Protein AF-A0A534WCC4-F1 (afdb_monomer_lite)

Radius of gyration: 29.87 Å; chains: 1; bounding box: 69×90×72 Å

Secondary structure (DSSP, 8-state):
----------------PPPPSEEEEETT--BTTEEEEETT-TTT-TT---SSEEEEEEEEEESS--EEEEEETTHHHHHHHHHT--TT--BPPPEEEEEETT-EEEEEEEEE-TTT--EEEEEEEEEEEPPPPPEEEEEEE-SS-EEEEEEESSSS--EE-------SSEEEEEETTEEEEEE-TTT-EEEEEEGGGTTEEEEEEES-TT--EEEEEEEETTEEEEEETTSSEEEEE-TT-SSGGGTEEEEEE-GGGS-TTS---EEEEEEETTEEEEEE--EEGGGTTEE-S--EEEEEETTT--EEEEEEPSSS----SSSSSEE-TTT--EEEEE---TT-SSS-EEEEEETTTTEE-SS-SEEHHHHTS--

Sequence (375 aa):
MTLLLAAALLSLAVPAGAADLLAWRVTGAETPGRAVCQDGAARCDRDGTADGACTFGMALCLDGAASVRVRGAGAAALTQALAALAPPATCTAEVPVRVRAGRRARASAAARDPASGRTERRRLRLGCVRQHAARAVIVTTDFETGLLATVGVRPPHRVAHPATPIHSDAVVRVAGERVYVVNRFLGDNLQVLDPAHGLATLLQCSTGPGSNPHDVAVLAPDKAYVTRYDAKELWVVDPSAASCAGFLRATVDLSPWGDADGLPEMDQTALVGDRLFVSLERLDRTRRFAPAGRSRLVVLDTASDAVVGVVELTGANAFGDSSSLAREPGSGKLVVNEAGDIQRTGDGGLERVDPFTLTAEGFFFVTESDLGGNI

Foldseek 3Di:
DDDDDDDDPPDPPDPDDPDDQKFKDKQLAPDGQEDEEEQLCVRAQVVSHLPQKRKIFIKMFGDQFDDKQKDWFCRVVNVVQVVVDDPPDRMGGTDITIGGAPGKTKMKMKTARPPPRDIDMGMHMYHYHHDDQDWDWDWDAPLVAIWIWIFRPDPVTDIDTQPAGAHRQWAWDDDDQWIWIDRFAQQQWIWIFGVVVRRHTPAIEGNDHRQGWADKADPDQQWIWIHGQRDQWIFIFTNNDNYRVRGTDDIDGNLVCEEPVSGQRWHFWDDDDQKIWTKGQRFDVVVVRAHRDFIKIFIARNVVRDGPDMAGEQAHRQDDPDSHQDADPPQRWTWTWHQHGQVDFPGTAIWTADPPVRYIPNDHPGGCVNVVHTD

pLDDT: mean 90.63, std 13.6, range [31.58, 98.88]

Structure (mmCIF, N/CA/C/O backbone):
data_AF-A0A534WCC4-F1
#
_entry.id   AF-A0A534WCC4-F1
#
loop_
_atom_site.group_PDB
_atom_site.id
_atom_site.type_symbol
_atom_site.label_atom_id
_atom_site.label_alt_id
_atom_site.label_comp_id
_atom_site.label_asym_id
_atom_site.label_entity_id
_atom_site.label_seq_id
_atom_site.pdbx_PDB_ins_code
_atom_site.Cartn_x
_atom_site.Cartn_y
_atom_site.Cartn_z
_atom_site.occupancy
_atom_site.B_iso_or_equiv
_atom_site.auth_seq_id
_atom_site.auth_comp_id
_atom_site.auth_asym_id
_atom_site.auth_atom_id
_atom_site.pdbx_PDB_model_num
ATOM 1 N N . MET A 1 1 ? 0.242 -68.904 35.708 1.00 43.41 1 MET A N 1
ATOM 2 C CA . MET A 1 1 ? 0.295 -68.108 36.949 1.00 43.41 1 MET A CA 1
ATOM 3 C C . MET A 1 1 ? 0.759 -66.714 36.567 1.00 43.41 1 MET A C 1
ATOM 5 O O . MET A 1 1 ? 1.954 -66.476 36.505 1.00 43.41 1 MET A O 1
ATOM 9 N N . THR A 1 2 ? -0.187 -65.844 36.213 1.00 34.47 2 THR A N 1
ATOM 10 C CA . THR A 1 2 ? 0.069 -64.426 35.922 1.00 34.47 2 THR A CA 1
ATOM 11 C C . THR A 1 2 ? -1.254 -63.682 36.109 1.00 34.47 2 THR A C 1
ATOM 13 O O . THR A 1 2 ? -2.091 -63.627 35.214 1.00 34.47 2 THR A O 1
ATOM 16 N N . LEU A 1 3 ? -1.480 -63.217 37.341 1.00 36.09 3 LEU A N 1
ATOM 17 C CA . LEU A 1 3 ? -2.390 -62.111 37.647 1.00 36.09 3 LEU A CA 1
ATOM 18 C C . LEU A 1 3 ? -1.782 -60.826 37.078 1.00 36.09 3 LEU A C 1
ATOM 20 O O . LEU A 1 3 ? -0.575 -60.674 37.217 1.00 36.09 3 LEU A O 1
ATOM 24 N N . LEU A 1 4 ? -2.599 -59.901 36.563 1.00 31.58 4 LEU A N 1
ATOM 25 C CA . LEU A 1 4 ? -2.465 -58.439 36.746 1.00 31.58 4 LEU A CA 1
ATOM 26 C C . LEU A 1 4 ? -3.636 -57.737 36.026 1.00 31.58 4 LEU A C 1
ATOM 28 O O . LEU A 1 4 ? -3.725 -57.733 34.806 1.00 31.58 4 LEU A O 1
ATOM 32 N N . LEU A 1 5 ? -4.682 -57.415 36.795 1.00 32.66 5 LEU A N 1
ATOM 33 C CA . LEU A 1 5 ? -5.102 -56.062 37.207 1.00 32.66 5 LEU A CA 1
ATOM 34 C C . LEU A 1 5 ? -5.919 -55.299 36.147 1.00 32.66 5 LEU A C 1
ATOM 36 O O . LEU A 1 5 ? -5.396 -54.566 35.316 1.00 32.66 5 LEU A O 1
ATOM 40 N N . ALA A 1 6 ? -7.245 -55.433 36.254 1.00 34.06 6 ALA A N 1
ATOM 41 C CA . ALA A 1 6 ? -8.204 -54.528 35.638 1.00 34.06 6 ALA A CA 1
ATOM 42 C C . ALA A 1 6 ? -8.223 -53.205 36.422 1.00 34.06 6 ALA A C 1
ATOM 44 O O . ALA A 1 6 ? -8.631 -53.166 37.584 1.00 34.06 6 ALA A O 1
ATOM 45 N N . ALA A 1 7 ? -7.766 -52.123 35.794 1.00 34.09 7 ALA A N 1
ATOM 46 C CA . ALA A 1 7 ? -7.894 -50.776 36.332 1.00 34.09 7 ALA A CA 1
ATOM 47 C C . ALA A 1 7 ? -9.344 -50.297 36.157 1.00 34.09 7 ALA A C 1
ATOM 49 O O . ALA A 1 7 ? -9.782 -49.984 35.050 1.00 34.09 7 ALA A O 1
ATOM 50 N N . ALA A 1 8 ? -10.099 -50.250 37.254 1.00 35.72 8 ALA A N 1
ATOM 51 C CA . ALA A 1 8 ? -11.387 -49.574 37.300 1.00 35.72 8 ALA A CA 1
ATOM 52 C C . ALA A 1 8 ? -11.151 -48.055 37.294 1.00 35.72 8 ALA A C 1
ATOM 54 O O . ALA A 1 8 ? -10.757 -47.467 38.301 1.00 35.72 8 ALA A O 1
ATOM 55 N N . LEU A 1 9 ? -11.380 -47.419 36.146 1.00 33.62 9 LEU A N 1
ATOM 56 C CA . LEU A 1 9 ? -11.492 -45.967 36.034 1.00 33.62 9 LEU A CA 1
ATOM 57 C C . LEU A 1 9 ? -12.797 -45.529 36.714 1.00 33.62 9 LEU A C 1
ATOM 59 O O . LEU A 1 9 ? -13.864 -45.548 36.104 1.00 33.62 9 LEU A O 1
ATOM 63 N N . LEU A 1 10 ? -12.719 -45.137 37.990 1.00 34.25 10 LEU A N 1
ATOM 64 C CA . LEU A 1 10 ? -13.757 -44.313 38.603 1.00 34.25 10 LEU A CA 1
ATOM 65 C C . LEU A 1 10 ? -13.704 -42.929 37.948 1.00 34.25 10 LEU A C 1
ATOM 67 O O . LEU A 1 10 ? -12.878 -42.085 38.294 1.00 34.25 10 LEU A O 1
ATOM 71 N N . SER A 1 11 ? -14.603 -42.692 36.999 1.00 32.47 11 SER A N 1
ATOM 72 C CA . SER A 1 11 ? -14.946 -41.349 36.552 1.00 32.47 11 SER A CA 1
ATOM 73 C C . SER A 1 11 ? -15.581 -40.599 37.725 1.00 32.47 11 SER A C 1
ATOM 75 O O . SER A 1 11 ? -16.747 -40.822 38.058 1.00 32.47 11 SER A O 1
ATOM 77 N N . LEU A 1 12 ? -14.812 -39.722 38.369 1.00 34.56 12 LEU A N 1
ATOM 78 C CA . LEU A 1 12 ? -15.350 -38.691 39.250 1.00 34.56 12 LEU A CA 1
ATOM 79 C C . LEU A 1 12 ? -16.274 -37.808 38.405 1.00 34.56 12 LEU A C 1
ATOM 81 O O . LEU A 1 12 ? -15.814 -36.984 37.616 1.00 34.56 12 LEU A O 1
ATOM 85 N N . ALA A 1 13 ? -17.582 -38.024 38.536 1.00 34.53 13 ALA A N 1
ATOM 86 C CA . ALA A 1 13 ? -18.584 -37.132 37.986 1.00 34.53 13 ALA A CA 1
ATOM 87 C C . ALA A 1 13 ? -18.395 -35.758 38.641 1.00 34.53 13 ALA A C 1
ATOM 89 O O . ALA A 1 13 ? -18.705 -35.560 39.816 1.00 34.53 13 ALA A O 1
ATOM 90 N N . VAL A 1 14 ? -17.851 -34.816 37.874 1.00 32.94 14 VAL A N 1
ATOM 91 C CA . VAL A 1 14 ? -17.945 -33.388 38.175 1.00 32.94 14 VAL A CA 1
ATOM 92 C C . VAL A 1 14 ? -19.437 -33.091 38.355 1.00 32.94 14 VAL A C 1
ATOM 94 O O . VAL A 1 14 ? -20.219 -33.492 37.488 1.00 32.94 14 VAL A O 1
ATOM 97 N N . PRO A 1 15 ? -19.879 -32.453 39.455 1.00 35.56 15 PRO A N 1
ATOM 98 C CA . PRO A 1 15 ? -21.285 -32.114 39.599 1.00 35.56 15 PRO A CA 1
ATOM 99 C C . PRO A 1 15 ? -21.650 -31.228 38.412 1.00 35.56 15 PRO A C 1
ATOM 101 O O . PRO A 1 15 ? -21.034 -30.180 38.211 1.00 35.56 15 PRO A O 1
ATOM 104 N N . ALA A 1 16 ? -22.602 -31.680 37.592 1.00 37.69 16 ALA A N 1
ATOM 105 C CA . ALA A 1 16 ? -23.152 -30.873 36.519 1.00 37.69 16 ALA A CA 1
ATOM 106 C C . ALA A 1 16 ? -23.592 -29.544 37.141 1.00 37.69 16 ALA A C 1
ATOM 108 O O . ALA A 1 16 ? -24.500 -29.515 37.977 1.00 37.69 16 ALA A O 1
ATOM 109 N N . GLY A 1 17 ? -22.889 -28.457 36.810 1.00 43.81 17 GLY A N 1
ATOM 110 C CA . GLY A 1 17 ? -23.304 -27.122 37.213 1.00 43.81 17 GLY A CA 1
ATOM 111 C C . GLY A 1 17 ? -24.756 -26.945 36.787 1.00 43.81 17 GLY A C 1
ATOM 112 O O . GLY A 1 17 ? -25.103 -27.289 35.658 1.00 43.81 17 GLY A O 1
ATOM 113 N N . ALA A 1 18 ? -25.615 -26.503 37.707 1.00 60.31 18 ALA A N 1
ATOM 114 C CA . ALA A 1 18 ? -27.035 -26.337 37.421 1.00 60.31 18 ALA A CA 1
ATOM 115 C C . ALA A 1 18 ? -27.202 -25.515 36.134 1.00 60.31 18 ALA A C 1
ATOM 117 O O . ALA A 1 18 ? -26.691 -24.398 36.066 1.00 60.31 18 ALA A O 1
ATOM 118 N N . ALA A 1 19 ? -27.889 -26.074 35.131 1.00 72.31 19 ALA A N 1
ATOM 119 C CA . ALA A 1 19 ? -28.127 -25.407 33.855 1.00 72.31 19 ALA A CA 1
ATOM 120 C C . ALA A 1 19 ? -28.740 -24.011 34.075 1.00 72.31 19 ALA A C 1
ATOM 122 O O . ALA A 1 19 ? -29.541 -23.806 34.998 1.00 72.31 19 ALA A O 1
ATOM 123 N N . ASP A 1 20 ? -28.335 -23.036 33.267 1.00 83.69 20 ASP A N 1
ATOM 124 C CA . ASP A 1 20 ? -28.840 -21.665 33.352 1.00 83.69 20 ASP A CA 1
ATOM 125 C C . ASP A 1 20 ? -30.336 -21.626 33.012 1.00 83.69 20 ASP A C 1
ATOM 127 O O . ASP A 1 20 ? -30.746 -22.118 31.968 1.00 83.69 20 ASP A O 1
ATOM 131 N N . LEU A 1 21 ? -31.157 -20.991 33.856 1.00 88.19 21 LEU A N 1
ATOM 132 C CA . LEU A 1 21 ? -32.596 -20.818 33.603 1.00 88.19 21 LEU A CA 1
ATOM 133 C C . LEU A 1 21 ? -32.870 -19.891 32.417 1.00 88.19 21 LEU A C 1
ATOM 135 O O . LEU A 1 21 ? -33.956 -19.930 31.831 1.00 88.19 21 LEU A O 1
ATOM 139 N N . LEU A 1 22 ? -31.937 -18.977 32.129 1.00 91.62 22 LEU A N 1
ATOM 140 C CA . LEU A 1 22 ? -32.085 -18.007 31.053 1.00 91.62 22 LEU A CA 1
ATOM 141 C C . LEU A 1 22 ? -30.743 -17.531 30.485 1.00 91.62 22 LEU A C 1
ATOM 143 O O . LEU A 1 22 ? -29.788 -17.276 31.217 1.00 91.62 22 LEU A O 1
ATOM 147 N N . ALA A 1 23 ? -30.711 -17.279 29.180 1.00 92.50 23 ALA A N 1
ATOM 148 C CA . ALA A 1 23 ? -29.549 -16.732 28.488 1.00 92.50 23 ALA A CA 1
ATOM 149 C C . ALA A 1 23 ? -29.942 -15.625 27.503 1.00 92.50 23 ALA A C 1
ATOM 151 O O . ALA A 1 23 ? -30.971 -15.688 26.830 1.00 92.50 23 ALA A O 1
ATOM 152 N N . TRP A 1 24 ? -29.097 -14.596 27.407 1.00 93.31 24 TRP A N 1
ATOM 153 C CA . TRP A 1 24 ? -29.209 -13.579 26.363 1.00 93.31 24 TRP A CA 1
ATOM 154 C C . TRP A 1 24 ? -28.580 -14.096 25.073 1.00 93.31 24 TRP A C 1
ATOM 156 O O . TRP A 1 24 ? -27.417 -14.496 25.087 1.00 93.31 24 TRP A O 1
ATOM 166 N N . ARG A 1 25 ? -29.302 -13.989 23.958 1.00 93.06 25 ARG A N 1
ATOM 167 C CA . ARG A 1 25 ? -28.741 -14.138 22.615 1.00 93.06 25 ARG A CA 1
ATOM 168 C C . ARG A 1 25 ? -28.756 -12.779 21.933 1.00 93.06 25 ARG A C 1
ATOM 170 O O . ARG A 1 25 ? -29.796 -12.127 21.881 1.00 93.06 25 ARG A O 1
ATOM 177 N N . VAL A 1 26 ? -27.599 -12.333 21.459 1.00 92.31 26 VAL A N 1
ATOM 178 C CA . VAL A 1 26 ? -27.463 -11.052 20.760 1.00 92.31 26 VAL A CA 1
ATOM 179 C C . VAL A 1 26 ? -26.696 -11.291 19.471 1.00 92.31 26 VAL A C 1
ATOM 181 O O . VAL A 1 26 ? -25.618 -11.885 19.509 1.00 92.31 26 VAL A O 1
ATOM 184 N N . THR A 1 27 ? -27.243 -10.845 18.343 1.00 82.31 27 THR A N 1
ATOM 185 C CA . THR A 1 27 ? -26.589 -10.964 17.035 1.00 82.31 27 THR A CA 1
ATOM 186 C C . THR A 1 27 ? -25.206 -10.298 17.083 1.00 82.31 27 THR A C 1
ATOM 188 O O . THR A 1 27 ? -25.081 -9.155 17.524 1.00 82.31 27 THR A O 1
ATOM 191 N N . GLY A 1 28 ? -24.156 -11.022 16.682 1.00 69.00 28 GLY A N 1
ATOM 192 C CA . GLY A 1 28 ? -22.784 -10.501 16.641 1.00 69.00 28 GLY A CA 1
ATOM 193 C C . GLY A 1 28 ? -22.109 -10.279 18.002 1.00 69.00 28 GLY A C 1
ATOM 194 O O . GLY A 1 28 ? -21.076 -9.616 18.058 1.00 69.00 28 GLY A O 1
ATOM 195 N N . ALA A 1 29 ? -22.667 -10.783 19.110 1.00 74.88 29 ALA A N 1
ATOM 196 C CA . ALA A 1 29 ? -22.016 -10.694 20.416 1.00 74.88 29 ALA A CA 1
ATOM 197 C C . ALA A 1 29 ? -20.985 -11.813 20.622 1.00 74.88 29 ALA A C 1
ATOM 199 O O . ALA A 1 29 ? -21.328 -12.991 20.638 1.00 74.88 29 ALA A O 1
ATOM 200 N N . GLU A 1 30 ? -19.734 -11.424 20.865 1.00 66.50 30 GLU A N 1
ATOM 201 C CA . GLU A 1 30 ? -18.615 -12.348 21.106 1.00 66.50 30 GLU A CA 1
ATOM 202 C C . GLU A 1 30 ? -18.482 -12.768 22.581 1.00 66.50 30 GLU A C 1
ATOM 204 O O . GLU A 1 30 ? -17.784 -13.727 22.894 1.00 66.50 30 GLU A O 1
ATOM 209 N N . THR A 1 31 ? -19.148 -12.066 23.513 1.00 78.00 31 THR A N 1
ATOM 210 C CA . THR A 1 31 ? -19.047 -12.349 24.958 1.00 78.00 31 THR A CA 1
ATOM 211 C C . THR A 1 31 ? -20.413 -12.389 25.660 1.00 78.00 31 THR A C 1
ATOM 213 O O . THR A 1 31 ? -21.260 -11.518 25.428 1.00 78.00 31 THR A O 1
ATOM 216 N N . PRO A 1 32 ? -20.660 -13.351 26.573 1.00 82.69 32 PRO A N 1
ATOM 217 C CA . PRO A 1 32 ? -21.899 -13.399 27.346 1.00 82.69 32 PRO A CA 1
ATOM 218 C C . PRO A 1 32 ? -22.133 -12.124 28.171 1.00 82.69 32 PRO A C 1
ATOM 220 O O . PRO A 1 32 ? -21.258 -11.640 28.887 1.00 82.69 32 PRO A O 1
ATOM 223 N N . GLY A 1 33 ? -23.344 -11.564 28.096 1.00 86.06 33 GLY A N 1
ATOM 224 C CA . GLY A 1 33 ? -23.747 -10.403 28.904 1.00 86.06 33 GLY A CA 1
ATOM 225 C C . GLY A 1 33 ? -23.163 -9.053 28.462 1.00 86.06 33 GLY A C 1
ATOM 226 O O . GLY A 1 33 ? -23.452 -8.024 29.093 1.00 86.06 33 GLY A O 1
ATOM 227 N N . ARG A 1 34 ? -22.404 -9.002 27.360 1.00 91.62 34 ARG A N 1
ATOM 228 C CA . ARG A 1 34 ? -21.909 -7.756 26.767 1.00 91.62 34 ARG A CA 1
ATOM 229 C C . ARG A 1 34 ? -21.869 -7.840 25.240 1.00 91.62 34 ARG A C 1
ATOM 231 O O . ARG A 1 34 ? -21.217 -8.706 24.683 1.00 91.62 34 ARG A O 1
ATOM 238 N N . ALA A 1 35 ? -22.468 -6.859 24.574 1.00 92.25 35 ALA A N 1
ATOM 239 C CA . ALA A 1 35 ? -22.307 -6.648 23.139 1.00 92.25 35 ALA A CA 1
ATOM 240 C C . ALA A 1 35 ? -21.801 -5.225 22.891 1.00 92.25 35 ALA A C 1
ATOM 242 O O . ALA A 1 35 ? -22.333 -4.257 23.445 1.00 92.25 35 ALA A O 1
ATOM 243 N N . VAL A 1 36 ? -20.747 -5.088 22.095 1.00 92.06 36 VAL A N 1
ATOM 244 C CA . VAL A 1 36 ? -20.268 -3.789 21.622 1.00 92.06 36 VAL A CA 1
ATOM 245 C C . VAL A 1 36 ? -20.188 -3.862 20.114 1.00 92.06 36 VAL A C 1
ATOM 247 O O . VAL A 1 36 ? -19.589 -4.791 19.588 1.00 92.06 36 VAL A O 1
ATOM 250 N N . CYS A 1 37 ? -20.801 -2.894 19.447 1.00 89.69 37 CYS A N 1
ATOM 251 C CA . CYS A 1 37 ? -20.808 -2.818 18.000 1.00 89.69 37 CYS A CA 1
ATOM 252 C C . CYS A 1 37 ? -20.311 -1.454 17.534 1.00 89.69 37 CYS A C 1
ATOM 254 O O . CYS A 1 37 ? -20.495 -0.452 18.228 1.00 89.69 37 CYS A O 1
ATOM 256 N N . GLN A 1 38 ? -19.669 -1.434 16.374 1.00 89.69 38 GLN A N 1
ATOM 257 C CA . GLN A 1 38 ? -19.365 -0.215 15.645 1.00 89.69 38 GLN A CA 1
ATOM 258 C C . GLN A 1 38 ? -20.542 0.091 14.716 1.00 89.69 38 GLN A C 1
ATOM 260 O O . GLN A 1 38 ? -21.009 -0.799 14.015 1.00 89.69 38 GLN A O 1
ATOM 265 N N . ASP A 1 39 ? -20.997 1.339 14.730 1.00 87.06 39 ASP A N 1
ATOM 266 C CA . ASP A 1 39 ? 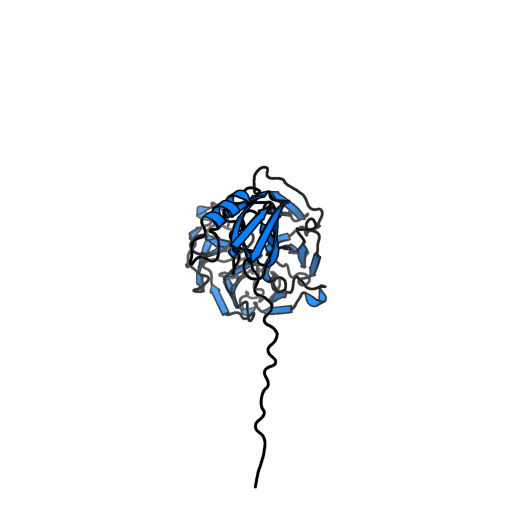-22.046 1.872 13.850 1.00 87.06 39 ASP A CA 1
ATOM 267 C C . ASP A 1 39 ? -21.764 1.488 12.383 1.00 87.06 39 ASP A C 1
ATOM 269 O O . ASP A 1 39 ? -20.632 1.622 11.925 1.00 87.06 39 ASP A O 1
ATOM 273 N N . GLY A 1 40 ? -22.725 0.926 11.659 1.00 81.69 40 GLY A N 1
ATOM 274 C CA . GLY A 1 40 ? -22.555 0.433 10.289 1.00 81.69 40 GLY A CA 1
ATOM 275 C C . GLY A 1 40 ? -21.745 -0.860 10.110 1.00 81.69 40 GLY A C 1
ATOM 276 O O . GLY A 1 40 ? -21.448 -1.243 8.979 1.00 81.69 40 GLY A O 1
ATOM 277 N N . ALA A 1 41 ? -21.342 -1.555 11.178 1.00 84.50 41 ALA A N 1
ATOM 278 C CA . ALA A 1 41 ? -20.631 -2.828 11.046 1.00 84.50 41 ALA A CA 1
ATOM 279 C C . ALA A 1 41 ? -21.600 -3.994 10.781 1.00 84.50 41 ALA A C 1
ATOM 281 O O . ALA A 1 41 ? -22.269 -4.462 11.699 1.00 84.50 41 ALA A O 1
ATOM 282 N N . ALA A 1 42 ? -21.576 -4.558 9.569 1.00 82.19 42 ALA A N 1
ATOM 283 C CA . ALA A 1 42 ? -22.487 -5.628 9.130 1.00 82.19 42 ALA A CA 1
ATOM 284 C C . ALA A 1 42 ? -22.562 -6.869 10.052 1.00 82.19 42 ALA A C 1
ATOM 286 O O . ALA A 1 42 ? -23.563 -7.579 10.059 1.00 82.19 42 ALA A O 1
ATOM 287 N N . ARG A 1 43 ? -21.518 -7.145 10.849 1.00 83.44 43 ARG A N 1
ATOM 288 C CA . ARG A 1 43 ? -21.466 -8.304 11.764 1.00 83.44 43 ARG A CA 1
ATOM 289 C C . ARG A 1 43 ? -22.374 -8.189 12.993 1.00 83.44 43 ARG A C 1
ATOM 291 O O . ARG A 1 43 ? -22.741 -9.204 13.575 1.00 83.44 43 ARG A O 1
ATOM 298 N N . CYS A 1 44 ? -22.659 -6.971 13.447 1.00 86.50 44 CYS A N 1
ATOM 299 C CA . CYS A 1 44 ? -23.333 -6.725 14.727 1.00 86.50 44 CYS A CA 1
ATOM 300 C C . CYS A 1 44 ? -24.352 -5.584 14.673 1.00 86.50 44 CYS A C 1
ATOM 302 O O . CYS A 1 44 ? -25.192 -5.488 15.569 1.00 86.50 44 CYS A O 1
ATOM 304 N N . ASP A 1 45 ? -24.281 -4.736 13.647 1.00 89.62 45 ASP A N 1
ATOM 305 C CA . ASP A 1 45 ? -25.242 -3.686 13.378 1.00 89.62 45 ASP A CA 1
ATOM 306 C C . ASP A 1 45 ? -26.241 -4.188 12.346 1.00 89.62 45 ASP A C 1
ATOM 308 O O . ASP A 1 45 ? -25.903 -4.386 11.179 1.00 89.62 45 ASP A O 1
ATOM 312 N N . ARG A 1 46 ? -27.463 -4.470 12.796 1.00 89.69 46 ARG A N 1
ATOM 313 C CA . ARG A 1 46 ? -28.454 -5.199 11.999 1.00 89.69 46 ARG A CA 1
ATOM 314 C C . ARG A 1 46 ? -28.846 -4.464 10.719 1.00 89.69 46 ARG A C 1
ATOM 316 O O . ARG A 1 46 ? -29.188 -5.119 9.741 1.00 89.69 46 ARG A O 1
ATOM 323 N N . ASP A 1 47 ? -28.847 -3.137 10.739 1.00 85.38 47 ASP A N 1
ATOM 324 C CA . ASP A 1 47 ? -29.147 -2.332 9.552 1.00 85.38 47 ASP A CA 1
ATOM 325 C C . ASP A 1 47 ? -27.905 -2.065 8.684 1.00 85.38 47 ASP A C 1
ATOM 327 O O . ASP A 1 47 ? -28.037 -1.546 7.576 1.00 85.38 47 ASP A O 1
ATOM 331 N N . GLY A 1 48 ? -26.709 -2.427 9.166 1.00 83.94 48 GLY A N 1
ATOM 332 C CA . GLY A 1 48 ? -25.439 -2.254 8.466 1.00 83.94 48 GLY A CA 1
ATOM 333 C C . GLY A 1 48 ? -25.132 -0.810 8.064 1.00 83.94 48 GLY A C 1
ATOM 334 O O . GLY A 1 48 ? -24.255 -0.597 7.228 1.00 83.94 48 GLY A O 1
ATOM 335 N N . THR A 1 49 ? -25.834 0.183 8.618 1.00 83.38 49 THR A N 1
ATOM 336 C CA . THR A 1 49 ? -25.772 1.569 8.150 1.00 83.38 49 THR A CA 1
ATOM 337 C C . THR A 1 49 ? -25.112 2.454 9.198 1.00 83.38 49 THR A C 1
ATOM 339 O O . THR A 1 49 ? -25.519 2.475 10.347 1.00 83.38 49 THR A O 1
ATOM 342 N N . ALA A 1 50 ? -24.103 3.234 8.800 1.00 83.25 50 ALA A N 1
ATOM 343 C CA . ALA A 1 50 ? -23.444 4.189 9.694 1.00 83.25 50 ALA A CA 1
ATOM 344 C C . ALA A 1 50 ? -24.304 5.454 9.896 1.00 83.25 50 ALA A C 1
ATOM 346 O O . ALA A 1 50 ? -24.002 6.513 9.334 1.00 83.25 50 ALA A O 1
ATOM 347 N N . ASP A 1 51 ? -25.395 5.332 10.653 1.00 84.50 51 ASP A N 1
ATOM 348 C CA . ASP A 1 51 ? -26.412 6.375 10.846 1.00 84.50 51 ASP A CA 1
ATOM 349 C C . ASP A 1 51 ? -26.360 7.062 12.224 1.00 84.50 51 ASP A C 1
ATOM 351 O O . ASP A 1 51 ? -27.212 7.887 12.576 1.00 84.50 51 ASP A O 1
ATOM 355 N N . GLY A 1 52 ? -25.315 6.776 13.002 1.00 87.88 52 GLY A N 1
ATOM 356 C CA . GLY A 1 52 ? -25.114 7.314 14.340 1.00 87.88 52 GLY A CA 1
ATOM 357 C C . GLY A 1 52 ? -25.730 6.452 15.440 1.00 87.88 52 GLY A C 1
ATOM 358 O O . GLY A 1 52 ? -25.825 6.913 16.590 1.00 87.88 52 GLY A O 1
ATOM 359 N N . ALA A 1 53 ? -26.149 5.221 15.144 1.00 92.12 53 ALA A N 1
ATOM 360 C CA . ALA A 1 53 ? -26.661 4.268 16.116 1.00 92.12 53 ALA A CA 1
ATOM 361 C C . ALA A 1 53 ? -26.506 2.823 15.633 1.00 92.12 53 ALA A C 1
ATOM 363 O O . ALA A 1 53 ? -26.710 2.539 14.474 1.00 92.12 53 ALA A O 1
ATOM 364 N N . CYS A 1 54 ? -26.277 1.908 16.572 1.00 93.25 54 CYS A N 1
ATOM 365 C CA . CYS A 1 54 ? -26.214 0.482 16.286 1.00 93.25 54 CYS A CA 1
ATOM 366 C C . CYS A 1 54 ? -27.551 -0.173 16.644 1.00 93.25 54 CYS A C 1
ATOM 368 O O . CYS A 1 54 ? -28.076 0.050 17.750 1.00 93.25 54 CYS A O 1
ATOM 370 N N . THR A 1 55 ? -28.066 -1.023 15.766 1.00 94.69 55 THR A N 1
ATOM 371 C CA . THR A 1 55 ? -29.277 -1.818 15.970 1.00 94.69 55 THR A CA 1
ATOM 372 C C . THR A 1 55 ? -28.911 -3.262 16.321 1.00 94.69 55 THR A C 1
ATOM 374 O O . THR A 1 55 ? -28.502 -4.046 15.471 1.00 94.69 55 THR A O 1
ATOM 377 N N . PHE A 1 56 ? -29.101 -3.649 17.586 1.00 94.44 56 PHE A N 1
ATOM 378 C CA . PHE A 1 56 ? -28.842 -5.014 18.061 1.00 94.44 56 PHE A CA 1
ATOM 379 C C . PHE A 1 56 ? -30.089 -5.892 17.921 1.00 94.44 56 PHE A C 1
ATOM 381 O O . PHE A 1 56 ? -31.165 -5.495 18.368 1.00 94.44 56 PHE A O 1
ATOM 388 N N . GLY A 1 57 ? -29.951 -7.106 17.381 1.00 94.25 57 GLY A N 1
ATOM 389 C CA . GLY A 1 57 ? -30.978 -8.147 17.489 1.00 94.25 57 GLY A CA 1
ATOM 390 C C . GLY A 1 57 ? -30.855 -8.870 18.828 1.00 94.25 57 GLY A C 1
ATOM 391 O O . GLY A 1 57 ? -29.821 -9.470 19.108 1.00 94.25 57 GLY A O 1
ATOM 392 N N . MET A 1 58 ? -31.874 -8.777 19.685 1.00 94.56 58 MET A N 1
ATOM 393 C CA . MET A 1 58 ? -31.870 -9.375 21.024 1.00 94.56 58 MET A CA 1
ATOM 394 C C . MET A 1 58 ? -32.948 -10.443 21.167 1.00 94.56 58 MET A C 1
ATOM 396 O O . MET A 1 58 ? -34.122 -10.160 20.962 1.00 94.56 58 MET A O 1
ATOM 400 N N . ALA A 1 59 ? -32.573 -11.631 21.624 1.00 94.31 59 ALA A N 1
ATOM 401 C CA . ALA A 1 59 ? -33.497 -12.684 22.027 1.00 94.31 59 ALA A CA 1
ATOM 402 C C . ALA A 1 59 ? -33.182 -13.174 23.445 1.00 94.31 59 ALA A C 1
ATOM 404 O O . ALA A 1 59 ? -32.050 -13.063 23.933 1.00 94.31 59 ALA A O 1
ATOM 405 N N . LEU A 1 60 ? -34.198 -13.716 24.115 1.00 93.50 60 LEU A N 1
ATOM 406 C CA . LEU A 1 60 ? -34.045 -14.369 25.408 1.00 93.50 60 LEU A CA 1
ATOM 407 C C . LEU A 1 60 ? -34.348 -15.856 25.260 1.00 93.50 60 LEU A C 1
ATOM 409 O O . LEU A 1 60 ? -35.433 -16.222 24.816 1.00 93.50 60 LEU A O 1
ATOM 413 N N . CYS A 1 61 ? -33.383 -16.689 25.628 1.00 92.69 61 CYS A N 1
ATOM 414 C CA . CYS A 1 61 ? -33.516 -18.137 25.651 1.00 92.69 61 CYS A CA 1
ATOM 415 C C . CYS A 1 61 ? -33.813 -18.601 27.074 1.00 92.69 61 CYS A C 1
ATOM 417 O O . CYS A 1 61 ? -33.221 -18.079 28.020 1.00 92.69 61 CYS A O 1
ATOM 419 N N . LEU A 1 62 ? -34.734 -19.547 27.215 1.00 90.62 62 LEU A N 1
ATOM 420 C CA . LEU A 1 62 ? -35.211 -20.096 28.476 1.00 90.62 62 LEU A CA 1
ATOM 421 C C . LEU A 1 62 ? -34.951 -21.599 28.523 1.00 90.62 62 LEU A C 1
ATOM 423 O O . LEU A 1 62 ? -35.131 -22.288 27.520 1.00 90.62 62 LEU A O 1
ATOM 427 N N . ASP A 1 63 ? -34.607 -22.090 29.709 1.00 85.81 63 ASP A N 1
ATOM 428 C CA . ASP A 1 63 ? -34.522 -23.518 30.006 1.00 85.81 63 ASP A CA 1
ATOM 429 C C . ASP A 1 63 ? -35.238 -23.794 31.339 1.00 85.81 63 ASP A C 1
ATOM 431 O O . ASP A 1 63 ? -34.809 -23.347 32.404 1.00 85.81 63 ASP A O 1
ATOM 435 N N . GLY A 1 64 ? -36.420 -24.416 31.277 1.00 73.19 64 GLY A N 1
ATOM 436 C CA . GLY A 1 64 ? -37.247 -24.727 32.456 1.00 73.19 64 GLY A CA 1
ATOM 437 C C . GLY A 1 64 ? -37.851 -23.527 33.216 1.00 73.19 64 GLY A C 1
ATOM 438 O O . GLY A 1 64 ? -38.457 -23.705 34.272 1.00 73.19 64 GLY A O 1
ATOM 439 N N . ALA A 1 65 ? -37.714 -22.295 32.714 1.00 69.94 65 ALA A N 1
ATOM 440 C CA . ALA A 1 65 ? -38.231 -21.085 33.361 1.00 69.94 65 ALA A CA 1
ATOM 441 C C . ALA A 1 65 ? -39.716 -20.806 33.047 1.00 69.94 65 ALA A C 1
ATOM 443 O O . ALA A 1 65 ? -40.099 -20.758 31.882 1.00 69.94 65 ALA A O 1
ATOM 444 N N . ALA A 1 66 ? -40.533 -20.509 34.071 1.00 70.06 66 ALA A N 1
ATOM 445 C CA . ALA A 1 66 ? -41.966 -20.206 33.895 1.00 70.06 66 ALA A CA 1
ATOM 446 C C . ALA A 1 66 ? -42.337 -18.725 34.102 1.00 70.06 66 ALA A C 1
ATOM 448 O O . ALA A 1 66 ? -43.222 -18.209 33.424 1.00 70.06 66 ALA A O 1
ATOM 449 N N . SER A 1 67 ? -41.667 -18.006 35.014 1.00 83.62 67 SER A N 1
ATOM 450 C CA . SER A 1 67 ? -41.933 -16.576 35.241 1.00 83.62 67 SER A CA 1
ATOM 451 C C . SER A 1 67 ? -40.697 -15.735 34.949 1.00 83.62 67 SER A C 1
ATOM 453 O O . SER A 1 67 ? -39.733 -15.767 35.719 1.00 83.62 67 SER A O 1
ATOM 455 N N . VAL A 1 68 ? -40.734 -14.961 33.863 1.00 90.50 68 VAL A N 1
ATOM 456 C CA . VAL A 1 68 ? -39.613 -14.132 33.409 1.00 90.50 68 VAL A CA 1
ATOM 457 C C . VAL A 1 68 ? -39.984 -12.653 33.468 1.00 90.50 68 VAL A C 1
ATOM 459 O O . VAL A 1 68 ? -41.012 -12.229 32.948 1.00 90.50 68 VAL A O 1
ATOM 462 N N . ARG A 1 69 ? -39.128 -11.837 34.088 1.00 93.94 69 ARG A N 1
ATOM 463 C CA . ARG A 1 69 ? -39.279 -10.378 34.147 1.00 93.94 69 ARG A CA 1
ATOM 464 C C . ARG A 1 69 ? -38.102 -9.694 33.469 1.00 93.94 69 ARG A C 1
ATOM 466 O O . ARG A 1 69 ? -36.969 -9.823 33.933 1.00 93.94 69 ARG A O 1
ATOM 473 N N . VAL A 1 70 ? -38.385 -8.900 32.440 1.00 95.25 70 VAL A N 1
ATOM 474 C CA . VAL A 1 70 ? -37.389 -8.109 31.704 1.00 95.25 70 VAL A CA 1
ATOM 475 C C . VAL A 1 70 ? -37.455 -6.640 32.131 1.00 95.25 70 VAL A C 1
ATOM 477 O O . VAL A 1 70 ? -38.520 -6.109 32.437 1.00 95.25 70 VAL A O 1
ATOM 480 N N . ARG A 1 71 ? -36.301 -5.974 32.210 1.00 95.81 71 ARG A N 1
ATOM 481 C CA . ARG A 1 71 ? -36.163 -4.538 32.499 1.00 95.81 71 ARG A CA 1
ATOM 482 C C . ARG A 1 71 ? -35.069 -3.922 31.636 1.00 95.81 71 ARG A C 1
ATOM 484 O O . ARG A 1 71 ? -34.082 -4.591 31.334 1.00 95.81 71 ARG A O 1
ATOM 491 N N . GLY A 1 72 ? -35.195 -2.629 31.351 1.00 94.62 72 GLY A N 1
ATOM 492 C CA . GLY A 1 72 ? -34.207 -1.858 30.596 1.00 94.62 72 GLY A CA 1
ATOM 493 C C . GLY A 1 72 ? -34.512 -1.802 29.100 1.00 94.62 72 GLY A C 1
ATOM 494 O O . GLY A 1 72 ? -35.673 -1.824 28.696 1.00 94.62 72 GLY A O 1
ATOM 495 N N . ALA A 1 73 ? -33.470 -1.686 28.282 1.00 93.62 73 ALA A N 1
ATOM 496 C CA . ALA A 1 73 ? -33.609 -1.529 26.838 1.00 93.62 73 ALA A CA 1
ATOM 497 C C . ALA A 1 73 ? -34.287 -2.750 26.195 1.00 93.62 73 ALA A C 1
ATOM 499 O O . ALA A 1 73 ? -33.960 -3.888 26.527 1.00 93.62 73 ALA A O 1
ATOM 500 N N . GLY A 1 74 ? -35.257 -2.500 25.310 1.00 92.38 74 GLY A N 1
ATOM 501 C CA . GLY A 1 74 ? -36.034 -3.547 24.641 1.00 92.38 74 GLY A CA 1
ATOM 502 C C . GLY A 1 74 ? -37.037 -4.290 25.530 1.00 92.38 74 GLY A C 1
ATOM 503 O O . GLY A 1 74 ? -37.661 -5.227 25.050 1.00 92.38 74 GLY A O 1
ATOM 504 N N . ALA A 1 75 ? -37.222 -3.901 26.801 1.00 94.12 75 ALA A N 1
ATOM 505 C CA . ALA A 1 75 ? -38.014 -4.687 27.752 1.00 94.12 75 ALA A CA 1
ATOM 506 C C . ALA A 1 75 ? -39.462 -4.926 27.306 1.00 94.12 75 ALA A C 1
ATOM 508 O O . ALA A 1 75 ? -39.915 -6.058 27.382 1.00 94.12 75 ALA A O 1
ATOM 509 N N . ALA A 1 76 ? -40.165 -3.901 26.811 1.00 94.56 76 ALA A N 1
ATOM 510 C CA . ALA A 1 76 ? -41.556 -4.046 26.375 1.00 94.56 76 ALA A CA 1
ATOM 511 C C . ALA A 1 76 ? -41.695 -5.061 25.227 1.00 94.56 76 ALA A C 1
ATOM 513 O O . ALA A 1 76 ? -42.483 -5.999 25.316 1.00 94.56 76 ALA A O 1
ATOM 514 N N . ALA A 1 77 ? -40.868 -4.918 24.191 1.00 94.12 77 ALA A N 1
ATOM 515 C CA . ALA A 1 77 ? -40.896 -5.803 23.034 1.00 94.12 77 ALA A CA 1
ATOM 516 C C . ALA A 1 77 ? -40.391 -7.220 23.364 1.00 94.12 77 ALA A C 1
ATOM 518 O O . ALA A 1 77 ? -40.957 -8.192 22.880 1.00 94.12 77 ALA A O 1
ATOM 519 N N . LEU A 1 78 ? -39.406 -7.372 24.257 1.00 93.94 78 LEU A N 1
ATOM 520 C CA . LEU A 1 78 ? -38.989 -8.689 24.757 1.00 93.94 78 LEU A CA 1
ATOM 521 C C . LEU A 1 78 ? -40.057 -9.353 25.624 1.00 93.94 78 LEU A C 1
ATOM 523 O O . LEU A 1 78 ? -40.237 -10.559 25.538 1.00 93.94 78 LEU A O 1
ATOM 527 N N . THR A 1 79 ? -40.783 -8.594 26.446 1.00 94.31 79 THR A N 1
ATOM 528 C CA . THR A 1 79 ? -41.925 -9.124 27.202 1.00 94.31 79 THR A CA 1
ATOM 529 C C . THR A 1 79 ? -43.033 -9.594 26.264 1.00 94.31 79 THR A C 1
ATOM 531 O O . THR A 1 79 ? -43.595 -10.661 26.490 1.00 94.31 79 THR A O 1
ATOM 534 N N . GLN A 1 80 ? -43.301 -8.861 25.183 1.00 94.44 80 GLN A N 1
ATOM 535 C CA . GLN A 1 80 ? -44.244 -9.295 24.153 1.00 94.44 80 GLN A CA 1
ATOM 536 C C . GLN A 1 80 ? -43.752 -10.552 23.417 1.00 94.44 80 GLN A C 1
ATOM 538 O O . GLN A 1 80 ? -44.519 -11.493 23.239 1.00 94.44 80 GLN A O 1
ATOM 543 N N . ALA A 1 81 ? -42.468 -10.610 23.053 1.00 93.25 81 ALA A N 1
ATOM 544 C CA . ALA A 1 81 ? -41.872 -11.772 22.395 1.00 93.25 81 ALA A CA 1
ATOM 545 C C . ALA A 1 81 ? -41.838 -13.016 23.305 1.00 93.25 81 ALA A C 1
ATOM 547 O O . ALA A 1 81 ? -41.997 -14.131 22.820 1.00 93.25 81 ALA A O 1
ATOM 548 N N . LEU A 1 82 ? -41.683 -12.829 24.621 1.00 92.44 82 LEU A N 1
ATOM 549 C CA . LEU A 1 82 ? -41.822 -13.889 25.625 1.00 92.44 82 LEU A CA 1
ATOM 550 C C . LEU A 1 82 ? -43.262 -14.397 25.730 1.00 92.44 82 LEU A C 1
ATOM 552 O O . LEU A 1 82 ? -43.465 -15.599 25.829 1.00 92.44 82 LEU A O 1
ATOM 556 N N . ALA A 1 83 ? -44.257 -13.507 25.690 1.00 91.31 83 ALA A N 1
ATOM 557 C CA . ALA A 1 83 ? -45.667 -13.900 25.727 1.00 91.31 83 ALA A CA 1
ATOM 558 C C . ALA A 1 83 ? -46.099 -14.682 24.473 1.00 91.31 83 ALA A C 1
ATOM 560 O O . ALA A 1 83 ? -47.022 -15.488 24.540 1.00 91.31 83 ALA A O 1
ATOM 561 N N . ALA A 1 84 ? -45.424 -14.452 23.345 1.00 91.44 84 ALA A N 1
ATOM 562 C CA . ALA A 1 84 ? -45.636 -15.175 22.094 1.00 91.44 84 ALA A CA 1
ATOM 563 C C . ALA A 1 84 ? -44.794 -16.461 21.970 1.00 91.44 84 ALA A C 1
ATOM 565 O O . ALA A 1 84 ? -44.906 -17.163 20.965 1.00 91.44 84 ALA A O 1
ATOM 566 N N . LEU A 1 85 ? -43.932 -16.769 22.947 1.00 89.25 85 LEU A N 1
ATOM 567 C CA . LEU A 1 85 ? -43.070 -17.946 22.901 1.00 89.25 85 LEU A CA 1
ATOM 568 C C . LEU A 1 85 ? -43.907 -19.215 23.108 1.00 89.25 85 LEU A C 1
ATOM 570 O O . LEU A 1 85 ? -44.438 -19.445 24.193 1.00 89.25 85 LEU A O 1
ATOM 574 N N . ALA A 1 86 ? -44.004 -20.041 22.067 1.00 84.19 86 ALA A N 1
ATOM 575 C CA . ALA A 1 86 ? -44.736 -21.302 22.089 1.00 84.19 86 ALA A CA 1
ATOM 576 C C . ALA A 1 86 ? -43.785 -22.501 21.896 1.00 84.19 86 ALA A C 1
ATOM 578 O O . ALA A 1 86 ? -42.831 -22.404 21.114 1.00 84.19 86 ALA A O 1
ATOM 579 N N . PRO A 1 87 ? -44.036 -23.647 22.559 1.00 78.25 87 PRO A N 1
ATOM 580 C CA . PRO A 1 87 ? -43.281 -24.875 22.319 1.00 78.25 87 PRO A CA 1
ATOM 581 C C . PRO A 1 87 ? -43.304 -25.267 20.830 1.00 78.25 87 PRO A C 1
ATOM 583 O O . PRO A 1 87 ? -44.343 -25.117 20.186 1.00 78.25 87 PRO A O 1
ATOM 586 N N . PRO A 1 88 ? -42.193 -25.778 20.267 1.00 81.75 88 PRO A N 1
ATOM 587 C CA . PRO A 1 88 ? -40.972 -26.235 20.942 1.00 81.75 88 PRO A CA 1
ATOM 588 C C . PRO A 1 88 ? -39.875 -25.160 21.082 1.00 81.75 88 PRO A C 1
ATOM 590 O O . PRO A 1 88 ? -38.748 -25.489 21.450 1.00 81.75 88 PRO A O 1
ATOM 593 N N . ALA A 1 89 ? -40.152 -23.895 20.750 1.00 79.88 89 ALA A N 1
ATOM 594 C CA . ALA A 1 89 ? -39.129 -22.854 20.750 1.00 79.88 89 ALA A CA 1
ATOM 595 C C . ALA A 1 89 ? -38.643 -22.532 22.173 1.00 79.88 89 ALA A C 1
ATOM 597 O O . ALA A 1 89 ? -39.435 -22.276 23.077 1.00 79.88 89 ALA A O 1
ATOM 598 N N . THR A 1 90 ? -37.322 -22.498 22.355 1.00 89.31 90 THR A N 1
ATOM 599 C CA . THR A 1 90 ? -36.670 -22.166 23.634 1.00 89.31 90 THR A CA 1
ATOM 600 C C . THR A 1 90 ? -36.198 -20.715 23.697 1.00 89.31 90 THR A C 1
ATOM 602 O O . THR A 1 90 ? -35.924 -20.210 24.780 1.00 89.31 90 THR A O 1
ATOM 605 N N . CYS A 1 91 ? -36.131 -20.016 22.560 1.00 92.81 91 CYS A N 1
ATOM 606 C CA . CYS A 1 91 ? -35.752 -18.607 22.476 1.00 92.81 91 CYS A CA 1
ATOM 607 C C . CYS A 1 91 ? -36.863 -17.774 21.844 1.00 92.81 91 CYS A C 1
ATOM 609 O O . CYS A 1 91 ? -37.509 -18.209 20.892 1.00 92.81 91 CYS A O 1
ATOM 611 N N . THR A 1 92 ? -37.037 -16.547 22.328 1.00 94.25 92 THR A N 1
ATOM 612 C CA . THR A 1 92 ? -37.923 -15.569 21.686 1.00 94.25 92 THR A CA 1
ATOM 613 C C . THR A 1 92 ? -37.462 -15.228 20.270 1.00 94.25 92 THR A C 1
ATOM 615 O O . THR A 1 92 ? -36.277 -15.346 19.948 1.00 94.25 92 THR A O 1
ATOM 618 N N . ALA A 1 93 ? -38.373 -14.693 19.453 1.00 92.75 93 ALA A N 1
ATOM 619 C CA . ALA A 1 93 ? -37.978 -13.949 18.259 1.00 92.75 93 ALA A CA 1
ATOM 620 C C . ALA A 1 93 ? -37.018 -12.802 18.631 1.00 92.75 93 ALA A C 1
ATOM 622 O O . ALA A 1 93 ? -37.079 -12.258 19.742 1.00 92.75 93 ALA A O 1
ATOM 623 N N . GLU A 1 94 ? -36.124 -12.445 17.708 1.00 93.19 94 GLU A N 1
ATOM 624 C CA . GLU A 1 94 ? -35.212 -11.321 17.907 1.00 93.19 94 GLU A CA 1
ATOM 625 C C . GLU A 1 94 ? -35.973 -9.992 17.897 1.00 93.19 94 GLU A C 1
ATOM 627 O O . GLU A 1 94 ? -36.755 -9.692 16.995 1.00 93.19 94 GLU A O 1
ATOM 632 N N . VAL A 1 95 ? -35.693 -9.171 18.901 1.00 94.56 95 VAL A N 1
ATOM 633 C CA . VAL A 1 95 ? -36.233 -7.829 19.083 1.00 94.56 95 VAL A CA 1
ATOM 634 C C . VAL A 1 95 ? -35.132 -6.810 18.791 1.00 94.56 95 VAL A C 1
ATOM 636 O O . VAL A 1 95 ? -34.055 -6.906 19.388 1.00 94.56 95 VAL A O 1
ATOM 639 N N . PRO A 1 96 ? -35.373 -5.811 17.925 1.00 94.31 96 PRO A N 1
ATOM 640 C CA . PRO A 1 96 ? -34.390 -4.774 17.655 1.00 94.31 96 PRO A CA 1
ATOM 641 C C . PRO A 1 96 ? -34.263 -3.818 18.846 1.00 94.31 96 PRO A C 1
ATOM 643 O O . PRO A 1 96 ? -35.249 -3.274 19.350 1.00 94.31 96 PRO A O 1
ATOM 646 N N . VAL A 1 97 ? -33.031 -3.567 19.280 1.00 95.06 97 VAL A N 1
ATOM 647 C CA . VAL A 1 97 ? -32.707 -2.570 20.304 1.00 95.06 97 VAL A CA 1
ATOM 648 C C . VAL A 1 97 ? -31.659 -1.613 19.762 1.00 95.06 97 VAL A C 1
ATOM 650 O O . VAL A 1 97 ? -30.507 -1.983 19.545 1.00 95.06 97 VAL A O 1
ATOM 653 N N . ARG A 1 98 ? -32.064 -0.356 19.580 1.00 94.88 98 ARG A N 1
ATOM 654 C CA . ARG A 1 98 ? -31.221 0.697 19.012 1.00 94.88 98 ARG A CA 1
ATOM 655 C C . ARG A 1 98 ? -30.447 1.450 20.093 1.00 94.88 98 ARG A C 1
ATOM 657 O O . ARG A 1 98 ? -31.026 1.908 21.080 1.00 94.88 98 ARG A O 1
ATOM 664 N N . VAL A 1 99 ? -29.138 1.616 19.902 1.00 94.56 99 VAL A N 1
ATOM 665 C CA . VAL A 1 99 ? -28.239 2.324 20.827 1.00 94.56 99 VAL A CA 1
ATOM 666 C C . VAL A 1 99 ? -27.465 3.394 20.067 1.00 94.56 99 VAL A C 1
ATOM 668 O O . VAL A 1 99 ? -26.680 3.075 19.185 1.00 94.56 99 VAL A O 1
ATOM 671 N N . ARG A 1 100 ? -27.642 4.671 20.433 1.00 93.81 100 ARG A N 1
ATOM 672 C CA . ARG A 1 100 ? -26.898 5.783 19.812 1.00 93.81 100 ARG A CA 1
ATOM 673 C C . ARG A 1 100 ? -25.387 5.619 19.981 1.00 93.81 100 ARG A C 1
ATOM 675 O O . ARG A 1 100 ? -24.917 5.231 21.053 1.00 93.81 100 ARG A O 1
ATOM 682 N N . ALA A 1 101 ? -24.630 5.990 18.961 1.00 88.62 101 ALA A N 1
ATOM 683 C CA . ALA A 1 101 ? -23.182 5.911 18.967 1.00 88.62 101 ALA A CA 1
ATOM 684 C C . ALA A 1 101 ? -22.564 6.793 20.071 1.00 88.62 101 ALA A C 1
ATOM 686 O O . ALA A 1 101 ? -22.953 7.945 20.292 1.00 88.62 101 ALA A O 1
ATOM 687 N N . GLY A 1 102 ? -21.611 6.228 20.815 1.00 86.00 102 GLY A N 1
ATOM 688 C CA . GLY A 1 102 ? -21.039 6.810 22.034 1.00 86.00 102 GLY A CA 1
ATOM 689 C C . GLY A 1 102 ? -21.914 6.645 23.286 1.00 86.00 102 GLY A C 1
ATOM 690 O O . GLY A 1 102 ? -21.547 7.132 24.356 1.00 86.00 102 GLY A O 1
ATOM 691 N N . ARG A 1 103 ? -23.072 5.976 23.193 1.00 91.94 103 ARG A N 1
ATOM 692 C CA . ARG A 1 103 ? -23.937 5.655 24.339 1.00 91.94 103 ARG A CA 1
ATOM 693 C C . ARG A 1 103 ? -23.918 4.162 24.654 1.00 91.94 103 ARG A C 1
ATOM 695 O O . ARG A 1 103 ? -23.424 3.323 23.902 1.00 91.94 103 ARG A O 1
ATOM 702 N N . ARG A 1 104 ? -24.458 3.840 25.829 1.00 93.69 104 ARG A N 1
ATOM 703 C CA . ARG A 1 104 ? -24.616 2.474 26.331 1.00 93.69 104 ARG A CA 1
ATOM 704 C C . ARG A 1 104 ? -26.064 2.245 26.730 1.00 93.69 104 ARG A C 1
ATOM 706 O O . ARG A 1 104 ? -26.700 3.145 27.275 1.00 93.69 104 ARG A O 1
ATOM 713 N N . ALA A 1 105 ? -26.539 1.026 26.531 1.00 94.88 105 ALA A N 1
ATOM 714 C CA . ALA A 1 105 ? -27.829 0.568 27.018 1.00 94.88 105 ALA A CA 1
ATOM 715 C C . ALA A 1 105 ? -27.650 -0.649 27.932 1.00 94.88 105 ALA A C 1
ATOM 717 O O . ALA A 1 105 ? -26.633 -1.348 27.893 1.00 94.88 105 ALA A O 1
ATOM 718 N N . ARG A 1 106 ? -28.624 -0.878 28.812 1.00 96.38 106 ARG A N 1
ATOM 719 C CA . ARG A 1 106 ? -28.620 -2.005 29.747 1.00 96.38 106 ARG A CA 1
ATOM 720 C C . ARG A 1 106 ? -29.963 -2.706 29.695 1.00 96.38 106 ARG A C 1
ATOM 722 O O . ARG A 1 106 ? -30.995 -2.040 29.733 1.00 96.38 106 ARG A O 1
ATOM 729 N N . ALA A 1 107 ? -29.926 -4.029 29.685 1.00 95.00 107 ALA A N 1
ATOM 730 C CA . ALA A 1 107 ? -31.086 -4.880 29.883 1.00 95.00 107 ALA A CA 1
ATOM 731 C C . ALA A 1 107 ? -30.812 -5.866 31.024 1.00 95.00 107 ALA A C 1
ATOM 733 O O . ALA A 1 107 ? -29.664 -6.186 31.349 1.00 95.00 107 ALA A O 1
ATOM 734 N N . SER A 1 108 ? -31.867 -6.331 31.678 1.00 96.00 108 SER A N 1
ATOM 735 C CA . SER A 1 108 ? -31.776 -7.413 32.652 1.00 96.00 108 SER A CA 1
ATOM 736 C C . SER A 1 108 ? -33.025 -8.269 32.611 1.00 96.00 108 SER A C 1
ATOM 738 O O . SER A 1 108 ? -34.124 -7.722 32.560 1.00 96.00 108 SER A O 1
ATOM 740 N N . ALA A 1 109 ? -32.843 -9.578 32.695 1.00 94.81 109 ALA A N 1
ATOM 741 C CA . ALA A 1 109 ? -33.912 -10.555 32.782 1.00 94.81 109 ALA A CA 1
ATOM 742 C C . ALA A 1 109 ? -33.747 -11.343 34.081 1.00 94.81 109 ALA A C 1
ATOM 744 O O . ALA A 1 109 ? -32.620 -11.606 34.511 1.00 94.81 109 ALA A O 1
ATOM 745 N N . ALA A 1 110 ? -34.861 -11.650 34.736 1.00 94.38 110 ALA A N 1
ATOM 746 C CA . ALA A 1 110 ? -34.895 -12.515 35.902 1.00 94.38 110 ALA A CA 1
ATOM 747 C C . ALA A 1 110 ? -35.934 -13.615 35.696 1.00 94.38 110 ALA A C 1
ATOM 749 O O . ALA A 1 110 ? -37.077 -13.284 35.387 1.00 94.38 110 ALA A O 1
ATOM 750 N N . ALA A 1 111 ? -35.540 -14.872 35.878 1.00 92.31 111 ALA A N 1
ATOM 751 C CA . ALA A 1 111 ? -36.421 -16.030 35.807 1.00 92.31 111 ALA A CA 1
ATOM 752 C C . ALA A 1 111 ? -36.568 -16.696 37.173 1.00 92.31 111 ALA A C 1
ATOM 754 O O . ALA A 1 111 ? -35.690 -16.577 38.034 1.00 92.31 111 ALA A O 1
ATOM 755 N N . ARG A 1 112 ? -37.673 -17.420 37.341 1.00 90.56 112 ARG A N 1
ATOM 756 C CA . ARG A 1 112 ? -37.898 -18.336 38.456 1.00 90.56 112 ARG A CA 1
ATOM 757 C C . ARG A 1 112 ? -38.308 -19.702 37.925 1.00 90.56 112 ARG A C 1
ATOM 759 O O . ARG A 1 112 ? -39.199 -19.786 37.079 1.00 90.56 112 ARG A O 1
ATOM 766 N N . ASP A 1 113 ? -37.667 -20.730 38.456 1.00 85.62 113 ASP A N 1
ATOM 767 C CA . ASP A 1 113 ? -38.060 -22.122 38.286 1.00 85.62 113 ASP A CA 1
ATOM 768 C C . ASP A 1 113 ? -39.248 -22.421 39.222 1.00 85.62 113 ASP A C 1
ATOM 770 O O . ASP A 1 113 ? -39.139 -22.198 40.436 1.00 85.62 113 ASP A O 1
ATOM 774 N N . PRO A 1 114 ? -40.398 -22.870 38.692 1.00 79.44 114 PRO A N 1
ATOM 775 C CA . PRO A 1 114 ? -41.567 -23.179 39.506 1.00 79.44 114 PRO A CA 1
ATOM 776 C C . PRO A 1 114 ? -41.386 -24.428 40.382 1.00 79.44 114 PRO A C 1
ATOM 778 O O . PRO A 1 114 ? -41.988 -24.481 41.451 1.00 79.44 114 PRO A O 1
ATOM 781 N N . ALA A 1 115 ? -40.567 -25.400 39.969 1.00 84.12 115 ALA A N 1
ATOM 782 C CA . ALA A 1 115 ? -40.388 -26.667 40.676 1.00 84.12 115 ALA A CA 1
ATOM 783 C C . ALA A 1 115 ? -39.398 -26.537 41.839 1.00 84.12 115 ALA A C 1
ATOM 785 O O . ALA A 1 115 ? -39.686 -26.966 42.954 1.00 84.12 115 ALA A O 1
ATOM 786 N N . SER A 1 116 ? -38.243 -25.908 41.601 1.00 84.38 116 SER A N 1
ATOM 787 C CA . SER A 1 116 ? -37.212 -25.735 42.637 1.00 84.38 116 SER A CA 1
ATOM 788 C C . SER A 1 116 ? -37.324 -24.417 43.410 1.00 84.38 116 SER A C 1
ATOM 790 O O . SER A 1 116 ? -36.684 -24.238 44.445 1.00 84.38 116 SER A O 1
ATOM 792 N N . GLY A 1 117 ? -38.083 -23.444 42.895 1.00 84.56 117 GLY A N 1
ATOM 793 C CA . GLY A 1 117 ? -38.111 -22.078 43.418 1.00 84.56 117 GLY A CA 1
ATOM 794 C C . GLY A 1 117 ? -36.840 -21.267 43.140 1.00 84.56 117 GLY A C 1
ATOM 795 O O . GLY A 1 117 ? -36.769 -20.104 43.559 1.00 84.56 117 GLY A O 1
ATOM 796 N N . ARG A 1 118 ? -35.852 -21.841 42.431 1.00 87.88 118 ARG A N 1
ATOM 797 C CA . ARG A 1 118 ? -34.591 -21.183 42.065 1.00 87.88 118 ARG A CA 1
ATOM 798 C C . ARG A 1 118 ? -34.877 -19.922 41.261 1.00 87.88 118 ARG A C 1
ATOM 800 O O . ARG A 1 118 ? -35.719 -19.916 40.368 1.00 87.88 118 ARG A O 1
ATOM 807 N N . THR A 1 119 ? -34.156 -18.847 41.567 1.00 89.94 119 THR A N 1
ATOM 808 C CA . THR A 1 119 ? -34.217 -17.606 40.787 1.00 89.94 119 THR A CA 1
ATOM 809 C C . THR A 1 119 ? -32.875 -17.318 40.155 1.00 89.94 119 THR A C 1
ATOM 811 O O . THR A 1 119 ? -31.832 -17.529 40.770 1.00 89.94 119 THR A O 1
ATOM 814 N N . GLU A 1 120 ? -32.906 -16.794 38.940 1.00 92.06 120 GLU A N 1
ATOM 815 C CA . GLU A 1 120 ? -31.710 -16.402 38.213 1.00 92.06 120 GLU A CA 1
ATOM 816 C C . GLU A 1 120 ? -31.904 -15.021 37.607 1.00 92.06 120 GLU A C 1
ATOM 818 O O . GLU A 1 120 ? -32.994 -14.676 37.155 1.00 92.06 120 GLU A O 1
ATOM 823 N N . ARG A 1 121 ? -30.844 -14.209 37.598 1.00 93.94 121 ARG A N 1
ATOM 824 C CA . ARG A 1 121 ? -30.837 -12.894 36.956 1.00 93.94 121 ARG A CA 1
ATOM 825 C C . ARG A 1 121 ? -29.630 -12.769 36.038 1.00 93.94 121 ARG A C 1
ATOM 827 O O . ARG A 1 121 ? -28.496 -12.864 36.500 1.00 93.94 121 ARG A O 1
ATOM 834 N N . ARG A 1 122 ? -29.863 -12.413 34.775 1.00 94.31 122 ARG A N 1
ATOM 835 C CA . ARG A 1 122 ? -28.806 -12.066 33.814 1.00 94.31 122 ARG A CA 1
ATOM 836 C C . ARG A 1 122 ? -28.904 -10.610 33.403 1.00 94.31 122 ARG A C 1
ATOM 838 O O . ARG A 1 122 ? -29.989 -10.078 33.163 1.00 94.31 122 ARG A O 1
ATOM 845 N N . ARG A 1 123 ? -27.752 -9.949 33.308 1.00 95.25 123 ARG A N 1
ATOM 846 C CA . ARG A 1 123 ? -27.629 -8.568 32.829 1.00 95.25 123 ARG A CA 1
ATOM 847 C C . ARG A 1 123 ? -26.938 -8.571 31.474 1.00 95.25 123 ARG A C 1
ATOM 849 O O . ARG A 1 123 ? -26.027 -9.357 31.256 1.00 95.25 123 ARG A O 1
ATOM 856 N N . LEU A 1 124 ? -27.346 -7.645 30.621 1.00 94.69 124 LEU A N 1
ATOM 857 C CA . LEU A 1 124 ? -26.757 -7.402 29.316 1.00 94.69 124 LEU A CA 1
ATOM 858 C C . LEU A 1 124 ? -26.385 -5.925 29.203 1.00 94.69 124 LEU A C 1
ATOM 860 O O . LEU A 1 124 ? -27.176 -5.041 29.551 1.00 94.69 124 LEU A O 1
ATOM 864 N N . ARG A 1 125 ? -25.166 -5.655 28.739 1.00 95.31 125 ARG A N 1
ATOM 865 C CA . ARG A 1 125 ? -24.687 -4.309 28.412 1.00 95.31 125 ARG A CA 1
ATOM 866 C C . ARG A 1 125 ? -24.490 -4.207 26.907 1.00 95.31 125 ARG A C 1
ATOM 868 O O . ARG A 1 125 ? -23.738 -4.994 26.347 1.00 95.31 125 ARG A O 1
ATOM 875 N N . LEU A 1 126 ? -25.108 -3.207 26.297 1.00 94.44 126 LEU A N 1
ATOM 876 C CA . LEU A 1 126 ? -24.929 -2.873 24.889 1.00 94.44 126 LEU A CA 1
ATOM 877 C C . LEU A 1 126 ? -24.133 -1.575 24.789 1.00 94.44 126 LEU A C 1
ATOM 879 O O . LEU A 1 126 ? -24.378 -0.639 25.559 1.00 94.44 126 LEU A O 1
ATOM 883 N N . GLY A 1 127 ? -23.196 -1.497 23.855 1.00 93.75 127 GLY A N 1
ATOM 884 C CA . GLY A 1 127 ? -22.475 -0.269 23.538 1.00 93.75 127 GLY A CA 1
ATOM 885 C C . GLY A 1 127 ? -22.382 -0.076 22.036 1.00 93.75 127 GLY A C 1
ATOM 886 O O . GLY A 1 127 ? -22.012 -1.011 21.338 1.00 93.75 127 GLY A O 1
ATOM 887 N N . CYS A 1 128 ? -22.685 1.128 21.563 1.00 91.94 128 CYS A N 1
ATOM 888 C CA . CYS A 1 128 ? -22.432 1.499 20.177 1.00 91.94 128 CYS A CA 1
ATOM 889 C C . CYS A 1 128 ? -21.243 2.454 20.125 1.00 91.94 128 CYS A C 1
ATOM 891 O O . CYS A 1 128 ? -21.232 3.471 20.826 1.00 91.94 128 CYS A O 1
ATOM 893 N N . VAL A 1 129 ? -20.239 2.125 19.326 1.00 89.25 129 VAL A N 1
ATOM 894 C CA . VAL A 1 129 ? -19.068 2.967 19.080 1.00 89.25 129 VAL A CA 1
ATOM 895 C C . VAL A 1 129 ? -19.274 3.678 17.747 1.00 89.25 129 VAL A C 1
ATOM 897 O O . VAL A 1 129 ? -19.764 3.073 16.797 1.00 89.25 129 VAL A O 1
ATOM 900 N N . ARG A 1 130 ? -18.943 4.974 17.677 1.00 80.62 130 ARG A N 1
ATOM 901 C CA . ARG A 1 130 ? -18.995 5.706 16.403 1.00 80.62 130 ARG A CA 1
ATOM 902 C C . ARG A 1 130 ? -17.994 5.092 15.436 1.00 80.62 130 ARG A C 1
ATOM 904 O O . ARG A 1 130 ? -16.887 4.760 15.852 1.00 80.62 130 ARG A O 1
ATOM 911 N N . GLN A 1 131 ? -18.347 5.043 14.156 1.00 69.56 131 GLN A N 1
ATOM 912 C CA . GLN A 1 131 ? -17.321 4.976 13.124 1.00 69.56 131 GLN A CA 1
ATOM 913 C C . GLN A 1 131 ? -16.415 6.198 13.256 1.00 69.56 131 GLN A C 1
ATOM 915 O O . GLN A 1 131 ? -16.899 7.323 13.433 1.00 69.56 131 GLN A O 1
ATOM 920 N N . HIS A 1 132 ? -15.105 5.995 13.151 1.00 66.81 132 HIS A N 1
ATOM 921 C CA . HIS A 1 132 ? -14.236 7.112 12.821 1.00 66.81 132 HIS A CA 1
ATOM 922 C C . HIS A 1 132 ? -14.697 7.650 11.466 1.00 66.81 132 HIS A C 1
ATOM 924 O O . HIS A 1 132 ? -14.876 6.885 10.520 1.00 66.81 132 HIS A O 1
ATOM 930 N N . ALA A 1 133 ? -14.964 8.956 11.385 1.00 70.19 133 ALA A N 1
ATOM 931 C CA . ALA A 1 133 ? -15.262 9.570 10.101 1.00 70.19 133 ALA A CA 1
ATOM 932 C C . ALA A 1 133 ? -14.071 9.299 9.180 1.00 70.19 133 ALA A C 1
ATOM 934 O O . ALA A 1 133 ? -12.943 9.642 9.538 1.00 70.19 133 ALA A O 1
ATOM 935 N N . ALA A 1 134 ? -14.319 8.651 8.041 1.00 80.31 134 ALA A N 1
ATOM 936 C CA . ALA A 1 134 ? -13.266 8.339 7.092 1.00 80.31 134 ALA A CA 1
ATOM 937 C C . ALA A 1 134 ? -12.552 9.633 6.669 1.00 80.31 134 ALA A C 1
ATOM 939 O O . ALA A 1 134 ? -13.180 10.670 6.411 1.00 80.31 134 ALA A O 1
ATOM 940 N N . ARG A 1 135 ? -11.223 9.575 6.655 1.00 88.75 135 ARG A N 1
ATOM 941 C CA . ARG A 1 135 ? -10.351 10.677 6.261 1.00 88.75 135 ARG A CA 1
ATOM 942 C C . ARG A 1 135 ? -9.358 10.166 5.236 1.00 88.75 135 ARG A C 1
ATOM 944 O O . ARG A 1 135 ? -8.813 9.083 5.416 1.00 88.75 135 ARG A O 1
ATOM 951 N N . ALA A 1 136 ? -9.124 10.959 4.201 1.00 93.12 136 ALA A N 1
ATOM 952 C CA . ALA A 1 136 ? -7.953 10.797 3.360 1.00 93.12 136 ALA A CA 1
ATOM 953 C C . ALA A 1 136 ? -6.732 11.336 4.114 1.00 93.12 136 ALA A C 1
ATOM 955 O O . ALA A 1 136 ? -6.842 12.347 4.816 1.00 93.12 136 ALA A O 1
ATOM 956 N N . VAL A 1 137 ? -5.594 10.663 3.962 1.00 95.00 137 VAL A N 1
ATOM 957 C CA . VAL A 1 137 ? -4.275 11.183 4.331 1.00 95.00 137 VAL A CA 1
ATOM 958 C C . VAL A 1 137 ? -3.608 11.606 3.034 1.00 95.00 137 VAL A C 1
ATOM 960 O O . VAL A 1 137 ? -3.585 10.832 2.083 1.00 95.00 137 VAL A O 1
ATOM 963 N N . ILE A 1 138 ? -3.129 12.840 2.990 1.00 94.81 138 ILE A N 1
ATOM 964 C CA . ILE A 1 138 ? -2.526 13.448 1.811 1.00 94.81 138 ILE A CA 1
ATOM 965 C C . ILE A 1 138 ? -1.093 13.812 2.171 1.00 94.81 138 ILE A C 1
ATOM 967 O O . ILE A 1 138 ? -0.857 14.416 3.220 1.00 94.81 138 ILE A O 1
ATOM 971 N N . VAL A 1 139 ? -0.166 13.444 1.295 1.00 93.81 139 VAL A N 1
ATOM 972 C CA . VAL A 1 139 ? 1.182 14.006 1.254 1.00 93.81 139 VAL A CA 1
ATOM 973 C C . VAL A 1 139 ? 1.210 15.023 0.126 1.00 93.81 139 VAL A C 1
ATOM 975 O O . VAL A 1 139 ? 0.692 14.758 -0.956 1.00 93.81 139 VAL A O 1
ATOM 978 N N . THR A 1 140 ? 1.770 16.194 0.393 1.00 90.75 140 THR A N 1
ATOM 979 C CA . THR A 1 140 ? 2.034 17.213 -0.624 1.00 90.75 140 THR A CA 1
ATOM 980 C C . THR A 1 140 ? 3.509 17.556 -0.610 1.00 90.75 140 THR A C 1
ATOM 982 O O . THR A 1 140 ? 4.103 17.645 0.467 1.00 90.75 140 THR A O 1
ATOM 985 N N . THR A 1 141 ? 4.066 17.788 -1.790 1.00 90.25 141 THR A N 1
ATOM 986 C CA . THR A 1 141 ? 5.480 18.082 -1.992 1.00 90.25 141 THR A CA 1
ATOM 987 C C . THR A 1 141 ? 5.654 19.123 -3.096 1.00 90.25 141 THR A C 1
ATOM 989 O O . THR A 1 141 ? 4.881 19.154 -4.052 1.00 90.25 141 THR A O 1
ATOM 992 N N . ASP A 1 142 ? 6.667 19.971 -2.945 1.00 89.25 142 ASP A N 1
ATOM 993 C CA . ASP A 1 142 ? 7.250 20.810 -4.000 1.00 89.25 142 ASP A CA 1
ATOM 994 C C . ASP A 1 142 ? 8.728 20.449 -4.267 1.00 89.25 142 ASP A C 1
ATOM 996 O O . ASP A 1 142 ? 9.476 21.238 -4.837 1.00 89.25 142 ASP A O 1
ATOM 1000 N N . PHE A 1 143 ? 9.151 19.257 -3.833 1.00 87.06 143 PHE A N 1
ATOM 1001 C CA . PHE A 1 143 ? 10.523 18.736 -3.788 1.00 87.06 143 PHE A CA 1
ATOM 1002 C C . PHE A 1 143 ? 11.500 19.489 -2.867 1.00 87.06 143 PHE A C 1
ATOM 1004 O O . PHE A 1 143 ? 12.583 18.976 -2.579 1.00 87.06 143 PHE A O 1
ATOM 1011 N N . GLU A 1 144 ? 11.101 20.623 -2.290 1.00 91.62 144 GLU A N 1
ATOM 1012 C CA . GLU A 1 144 ? 11.862 21.358 -1.268 1.00 91.62 144 GLU A CA 1
ATOM 1013 C C . GLU A 1 144 ? 11.302 21.128 0.145 1.00 91.62 144 GLU A C 1
ATOM 1015 O O . GLU A 1 144 ? 12.039 21.079 1.131 1.00 91.62 144 GLU A O 1
ATOM 1020 N N . THR A 1 145 ? 9.991 20.925 0.245 1.00 92.56 145 THR A N 1
ATOM 1021 C CA . THR A 1 145 ? 9.227 20.711 1.469 1.00 92.56 145 THR A CA 1
ATOM 1022 C C . THR A 1 145 ? 8.214 19.581 1.297 1.00 92.56 145 THR A C 1
ATOM 1024 O O . THR A 1 145 ? 7.678 19.346 0.218 1.00 92.56 145 THR A O 1
ATOM 1027 N N . GLY A 1 146 ? 7.960 18.851 2.385 1.00 94.25 146 GLY A N 1
ATOM 1028 C CA . GLY A 1 146 ? 6.941 17.808 2.452 1.00 94.25 146 GLY A CA 1
ATOM 1029 C C . GLY A 1 146 ? 5.954 18.112 3.570 1.00 94.25 146 GLY A C 1
ATOM 1030 O O . GLY A 1 146 ? 6.357 18.465 4.680 1.00 94.25 146 GLY A O 1
ATOM 1031 N N . LEU A 1 147 ? 4.656 17.983 3.295 1.00 94.94 147 LEU A N 1
ATOM 1032 C CA . LEU A 1 147 ? 3.598 18.246 4.271 1.00 94.94 147 LEU A CA 1
ATOM 1033 C C . LEU A 1 147 ? 2.562 17.125 4.303 1.00 94.94 147 LEU A C 1
ATOM 1035 O O . LEU A 1 147 ? 2.152 16.593 3.272 1.00 94.94 147 LEU A O 1
ATOM 1039 N N . LEU A 1 148 ? 2.084 16.825 5.512 1.00 96.19 148 LEU A N 1
ATOM 1040 C CA . LEU A 1 148 ? 0.916 15.980 5.729 1.00 96.19 148 LEU A CA 1
ATOM 1041 C C . LEU A 1 148 ? -0.349 16.829 5.856 1.00 96.19 148 LEU A C 1
ATOM 1043 O O . LEU A 1 148 ? -0.390 17.848 6.552 1.00 96.19 148 LEU A O 1
ATOM 1047 N N . ALA A 1 149 ? -1.430 16.344 5.258 1.00 95.88 149 ALA A N 1
ATOM 1048 C CA . ALA A 1 149 ? -2.778 16.826 5.504 1.00 95.88 149 ALA A CA 1
ATOM 1049 C C . ALA A 1 149 ? -3.742 15.652 5.698 1.00 95.88 149 ALA A C 1
ATOM 1051 O O . ALA A 1 149 ? -3.545 14.551 5.190 1.00 95.88 149 ALA A O 1
ATOM 1052 N N . THR A 1 150 ? -4.827 15.889 6.432 1.00 95.31 150 THR A N 1
ATOM 1053 C CA . THR A 1 150 ? -5.968 14.968 6.475 1.00 95.31 150 THR A CA 1
ATOM 1054 C C . THR A 1 150 ? -7.222 15.684 6.024 1.00 95.31 150 THR A C 1
ATOM 1056 O O . THR A 1 150 ? -7.467 16.813 6.445 1.00 95.31 150 THR A O 1
ATOM 1059 N N . VAL A 1 151 ? -8.041 15.024 5.208 1.00 95.12 151 VAL A N 1
ATOM 1060 C CA . VAL A 1 151 ? -9.282 15.595 4.670 1.00 95.12 151 VAL A CA 1
ATOM 1061 C C . VAL A 1 151 ? -10.440 14.662 4.987 1.00 95.12 151 VAL A C 1
ATOM 1063 O O . VAL A 1 151 ? -10.389 13.472 4.689 1.00 95.12 151 VAL A O 1
ATOM 1066 N N . GLY A 1 152 ? -11.498 15.177 5.616 1.00 91.38 152 GLY A N 1
ATOM 1067 C CA . GLY A 1 152 ? -12.735 14.411 5.795 1.00 91.38 152 GLY A CA 1
ATOM 1068 C C . GLY A 1 152 ? -13.343 14.035 4.444 1.00 91.38 152 GLY A C 1
ATOM 1069 O O . GLY A 1 152 ? -13.577 14.916 3.625 1.00 91.38 152 GLY A O 1
ATOM 1070 N N . VAL A 1 153 ? -13.640 12.753 4.209 1.00 89.25 153 VAL A N 1
ATOM 1071 C CA . VAL A 1 153 ? -14.155 12.297 2.897 1.00 89.25 153 VAL A CA 1
ATOM 1072 C C . VAL A 1 153 ? -15.635 12.626 2.674 1.00 89.25 153 VAL A C 1
ATOM 1074 O O . VAL A 1 153 ? -16.146 12.475 1.571 1.00 89.25 153 VAL A O 1
ATOM 1077 N N . ARG A 1 154 ? -16.344 13.084 3.714 1.00 83.69 154 ARG A N 1
ATOM 1078 C CA . ARG A 1 154 ? -17.742 13.532 3.639 1.00 83.69 154 ARG A CA 1
ATOM 1079 C C . ARG A 1 154 ? -17.849 15.025 3.963 1.00 83.69 154 ARG A C 1
ATOM 1081 O O . ARG A 1 154 ? -17.095 15.493 4.821 1.00 83.69 154 ARG A O 1
ATOM 1088 N N . PRO A 1 155 ? -18.808 15.753 3.364 1.00 80.06 155 PRO A N 1
ATOM 1089 C CA . PRO A 1 155 ? -19.074 17.140 3.721 1.00 80.06 155 PRO A CA 1
ATOM 1090 C C . PRO A 1 155 ? -19.449 17.321 5.209 1.00 80.06 155 PRO A C 1
ATOM 1092 O O . PRO A 1 155 ? -20.183 16.498 5.760 1.00 80.06 155 PRO A O 1
ATOM 1095 N N . PRO A 1 156 ? -19.006 18.413 5.861 1.00 88.38 156 PRO A N 1
ATOM 1096 C CA . PRO A 1 156 ? -17.996 19.349 5.371 1.00 88.38 156 PRO A CA 1
ATOM 1097 C C . PRO A 1 156 ? -16.601 18.698 5.364 1.00 88.38 156 PRO A C 1
ATOM 1099 O O . PRO A 1 156 ? -16.197 18.094 6.360 1.00 88.38 156 PRO A O 1
ATOM 1102 N N . HIS A 1 157 ? -15.856 18.860 4.264 1.00 89.88 157 HIS A N 1
ATOM 1103 C CA . HIS A 1 157 ? -14.505 18.314 4.079 1.00 89.88 157 HIS A CA 1
ATOM 1104 C C . HIS A 1 157 ? -13.493 19.019 4.991 1.00 89.88 157 HIS A C 1
ATOM 1106 O O . HIS A 1 157 ? -12.783 19.937 4.592 1.00 89.88 157 HIS A O 1
ATOM 1112 N N . ARG A 1 158 ? -13.463 18.634 6.270 1.00 91.19 158 ARG A N 1
ATOM 1113 C CA . ARG A 1 158 ? -12.584 19.255 7.267 1.00 91.19 158 ARG A CA 1
ATOM 1114 C C . ARG A 1 158 ? -11.135 18.856 7.027 1.00 91.19 158 ARG A C 1
ATOM 1116 O O . ARG A 1 158 ? -10.808 17.672 7.144 1.00 91.19 158 ARG A O 1
ATOM 1123 N N . VAL A 1 159 ? -10.302 19.860 6.780 1.00 94.69 159 VAL A N 1
ATOM 1124 C CA . VAL A 1 159 ? -8.854 19.724 6.621 1.00 94.69 159 VAL A CA 1
ATOM 1125 C C . VAL A 1 159 ? -8.154 19.899 7.970 1.00 94.69 159 VAL A C 1
ATOM 1127 O O . VAL A 1 159 ? -8.582 20.707 8.796 1.00 94.69 159 VAL A O 1
ATOM 1130 N N . ALA A 1 160 ? -7.101 19.125 8.215 1.00 94.31 160 ALA A N 1
ATOM 1131 C CA . ALA A 1 160 ? -6.160 19.342 9.311 1.00 94.31 160 ALA A CA 1
ATOM 1132 C C . ALA A 1 160 ? -4.728 19.082 8.832 1.00 94.31 160 ALA A C 1
ATOM 1134 O O . ALA A 1 160 ? -4.530 18.236 7.964 1.00 94.31 160 ALA A O 1
ATOM 1135 N N . HIS A 1 161 ? -3.760 19.766 9.442 1.00 95.25 161 HIS A N 1
ATOM 1136 C CA . HIS A 1 161 ? -2.335 19.674 9.116 1.00 95.25 161 HIS A CA 1
ATOM 1137 C C . HIS A 1 161 ? -1.572 19.123 10.329 1.00 95.25 161 HIS A C 1
ATOM 1139 O O . HIS A 1 161 ? -1.297 19.877 11.266 1.00 95.25 161 HIS A O 1
ATOM 1145 N N . PRO A 1 162 ? -1.319 17.804 10.386 1.00 95.25 162 PRO A N 1
ATOM 1146 C CA . PRO A 1 162 ? -0.447 17.216 11.395 1.00 95.25 162 PRO A CA 1
ATOM 1147 C C . PRO A 1 162 ? 0.939 17.870 11.377 1.00 95.25 162 PRO A C 1
ATOM 1149 O O . PRO A 1 162 ? 1.454 18.196 10.314 1.00 95.25 162 PRO A O 1
ATOM 1152 N N . ALA A 1 163 ? 1.556 18.019 12.549 1.00 94.62 163 ALA A N 1
ATOM 1153 C CA . ALA A 1 163 ? 2.898 18.595 12.679 1.00 94.62 163 ALA A CA 1
ATOM 1154 C C . ALA A 1 163 ? 4.027 17.573 12.445 1.00 94.62 163 ALA A C 1
ATOM 1156 O O . ALA A 1 163 ? 5.200 17.906 12.602 1.00 94.62 163 ALA A O 1
ATOM 1157 N N . THR A 1 164 ? 3.683 16.322 12.135 1.00 97.00 164 THR A N 1
ATOM 1158 C CA . THR A 1 164 ? 4.653 15.253 11.902 1.00 97.00 164 THR A CA 1
ATOM 1159 C C . THR A 1 164 ? 5.485 15.562 10.657 1.00 97.00 164 THR A C 1
ATOM 1161 O O . THR A 1 164 ? 4.903 15.719 9.582 1.00 97.00 164 THR A O 1
ATOM 1164 N N . PRO A 1 165 ? 6.821 15.640 10.776 1.00 96.12 165 PRO A N 1
ATOM 1165 C CA . PRO A 1 165 ? 7.679 15.922 9.639 1.00 96.12 165 PRO A CA 1
ATOM 1166 C C . PRO A 1 165 ? 7.750 14.712 8.706 1.00 96.12 165 PRO A C 1
ATOM 1168 O O . PRO A 1 165 ? 7.858 13.568 9.159 1.00 96.12 165 PRO A O 1
ATOM 1171 N N . ILE A 1 166 ? 7.746 15.002 7.409 1.00 97.12 166 ILE A N 1
ATOM 1172 C CA . ILE A 1 166 ? 8.001 14.057 6.322 1.00 97.12 166 ILE A CA 1
ATOM 1173 C C . ILE A 1 166 ? 9.025 14.672 5.363 1.00 97.12 166 ILE A C 1
ATOM 1175 O O . ILE A 1 166 ? 9.256 15.883 5.394 1.00 97.12 166 ILE A O 1
ATOM 1179 N N . HIS A 1 167 ? 9.661 13.844 4.541 1.00 97.12 167 HIS A N 1
ATOM 1180 C CA . HIS A 1 167 ? 10.633 14.309 3.558 1.00 97.12 167 HIS A CA 1
ATOM 1181 C C . HIS A 1 167 ? 9.957 15.082 2.417 1.00 97.12 167 HIS A C 1
ATOM 1183 O O . HIS A 1 167 ? 8.768 14.896 2.153 1.00 97.12 167 HIS A O 1
ATOM 1189 N N . SER A 1 168 ? 10.720 15.941 1.738 1.00 96.06 168 SER A N 1
ATOM 1190 C CA . SER A 1 168 ? 10.232 16.704 0.588 1.00 96.06 168 SER A CA 1
ATOM 1191 C C . SER A 1 168 ? 9.998 15.849 -0.646 1.00 96.06 168 SER A C 1
ATOM 1193 O O . SER A 1 168 ? 9.309 16.284 -1.543 1.00 96.06 168 SER A O 1
ATOM 1195 N N . ASP A 1 169 ? 10.513 14.631 -0.700 1.00 95.56 169 ASP A N 1
ATOM 1196 C CA . ASP A 1 169 ? 10.133 13.628 -1.692 1.00 95.56 169 ASP A CA 1
ATOM 1197 C C . ASP A 1 169 ? 9.560 12.433 -0.933 1.00 95.56 169 ASP A C 1
ATOM 1199 O O . ASP A 1 169 ? 10.309 11.646 -0.345 1.00 95.56 169 ASP A O 1
ATOM 1203 N N . ALA A 1 170 ? 8.234 12.377 -0.825 1.00 95.69 170 ALA A N 1
ATOM 1204 C CA . ALA A 1 170 ? 7.545 11.386 -0.019 1.00 95.69 170 ALA A CA 1
ATOM 1205 C C . ALA A 1 170 ? 6.234 10.941 -0.667 1.00 95.69 170 ALA A C 1
ATOM 1207 O O . ALA A 1 170 ? 5.483 11.747 -1.213 1.00 95.69 170 ALA A O 1
ATOM 1208 N N . VAL A 1 171 ? 5.917 9.659 -0.509 1.00 95.38 171 VAL A N 1
ATOM 1209 C CA . VAL A 1 171 ? 4.595 9.098 -0.820 1.00 95.38 171 VAL A CA 1
ATOM 1210 C C . VAL A 1 171 ? 4.004 8.430 0.413 1.00 95.38 171 VAL A C 1
ATOM 1212 O O . VAL A 1 171 ? 4.708 8.116 1.374 1.00 95.38 171 VAL A O 1
ATOM 1215 N N . VAL A 1 172 ? 2.688 8.212 0.405 1.00 96.19 172 VAL A N 1
ATOM 1216 C CA . VAL A 1 172 ? 1.964 7.640 1.545 1.00 96.19 172 VAL A CA 1
ATOM 1217 C C . VAL A 1 172 ? 1.161 6.403 1.167 1.00 96.19 172 VAL A C 1
ATOM 1219 O O . VAL A 1 172 ? 0.557 6.331 0.095 1.00 96.19 172 VAL A O 1
ATOM 1222 N N . ARG A 1 173 ? 1.121 5.437 2.086 1.00 95.69 173 ARG A N 1
ATOM 1223 C CA . ARG A 1 173 ? 0.233 4.273 2.068 1.00 95.69 173 ARG A CA 1
ATOM 1224 C C . ARG A 1 173 ? -0.530 4.179 3.379 1.00 95.69 173 ARG A C 1
ATOM 1226 O O . ARG A 1 173 ? -0.004 4.465 4.453 1.00 95.69 173 ARG A O 1
ATOM 1233 N N . VAL A 1 174 ? -1.785 3.759 3.297 1.00 94.12 174 VAL A N 1
ATOM 1234 C CA . VAL A 1 174 ? -2.612 3.447 4.467 1.00 94.12 174 VAL A CA 1
ATOM 1235 C C . VAL A 1 174 ? -2.873 1.951 4.449 1.00 94.12 174 VAL A C 1
ATOM 1237 O O . VAL A 1 174 ? -3.435 1.442 3.483 1.00 94.12 174 VAL A O 1
ATOM 1240 N N . ALA A 1 175 ? -2.482 1.252 5.510 1.00 93.06 175 ALA A N 1
ATOM 1241 C CA . ALA A 1 175 ? -2.725 -0.178 5.641 1.00 93.06 175 ALA A CA 1
ATOM 1242 C C . ALA A 1 175 ? -3.050 -0.531 7.094 1.00 93.06 175 ALA A C 1
ATOM 1244 O O . ALA A 1 175 ? -2.386 -0.084 8.032 1.00 93.06 175 ALA A O 1
ATOM 1245 N N . GLY A 1 176 ? -4.111 -1.318 7.283 1.00 89.12 176 GLY A N 1
ATOM 1246 C CA . GLY A 1 176 ? -4.646 -1.609 8.610 1.00 89.12 176 GLY A CA 1
ATOM 1247 C C . GLY A 1 176 ? -4.969 -0.326 9.385 1.00 89.12 176 GLY A C 1
ATOM 1248 O O . GLY A 1 176 ? -5.712 0.531 8.914 1.00 89.12 176 GLY A O 1
ATOM 1249 N N . GLU A 1 177 ? -4.396 -0.198 10.580 1.00 89.00 177 GLU A N 1
ATOM 1250 C CA . GLU A 1 177 ? -4.573 0.961 11.466 1.00 89.00 177 GLU A CA 1
ATOM 1251 C C . GLU A 1 177 ? -3.380 1.930 11.436 1.00 89.00 177 GLU A C 1
ATOM 1253 O O . GLU A 1 177 ? -3.186 2.705 12.376 1.00 89.00 177 GLU A O 1
ATOM 1258 N N . ARG A 1 178 ? -2.521 1.846 10.416 1.00 96.06 178 ARG A N 1
ATOM 1259 C CA . ARG A 1 178 ? -1.287 2.630 10.327 1.00 96.06 178 ARG A CA 1
ATOM 1260 C C . ARG A 1 178 ? -1.187 3.366 9.001 1.00 96.06 178 ARG A C 1
ATOM 1262 O O . ARG A 1 178 ? -1.823 3.020 8.004 1.00 96.06 178 ARG A O 1
ATOM 1269 N N . VAL A 1 179 ? -0.379 4.415 9.032 1.00 97.56 179 VAL A N 1
ATOM 1270 C CA . VAL A 1 179 ? 0.006 5.201 7.863 1.00 97.56 179 VAL A CA 1
ATOM 1271 C C . VAL A 1 179 ? 1.502 5.024 7.676 1.00 97.56 179 VAL A C 1
ATOM 1273 O O . VAL A 1 179 ? 2.254 5.082 8.643 1.00 97.56 179 VAL A O 1
ATOM 1276 N N . TYR A 1 180 ? 1.919 4.798 6.443 1.00 98.38 180 TYR A N 1
ATOM 1277 C CA . TYR A 1 180 ? 3.293 4.526 6.061 1.00 98.38 180 TYR A CA 1
ATOM 1278 C C . TYR A 1 180 ? 3.721 5.619 5.099 1.00 98.38 180 TYR A C 1
ATOM 1280 O O . TYR A 1 180 ? 3.102 5.786 4.051 1.00 98.38 180 TYR A O 1
ATOM 1288 N N . VAL A 1 181 ? 4.740 6.380 5.469 1.00 98.25 181 VAL A N 1
ATOM 1289 C CA . VAL A 1 181 ? 5.353 7.387 4.610 1.00 98.25 181 VAL A CA 1
ATOM 1290 C C . VAL A 1 181 ? 6.666 6.815 4.102 1.00 98.25 181 VAL A C 1
ATOM 1292 O O . VAL A 1 181 ? 7.541 6.453 4.890 1.00 98.25 181 VAL A O 1
ATOM 1295 N N . VAL A 1 182 ? 6.780 6.704 2.785 1.00 98.12 182 VAL A N 1
ATOM 1296 C CA . VAL A 1 182 ? 8.018 6.328 2.107 1.00 98.12 182 VAL A CA 1
ATOM 1297 C C . VAL A 1 182 ? 8.727 7.628 1.765 1.00 98.12 182 VAL A C 1
ATOM 1299 O O . VAL A 1 182 ? 8.271 8.368 0.898 1.00 98.12 182 VAL A O 1
ATOM 1302 N N . ASN A 1 183 ? 9.793 7.932 2.498 1.00 97.94 183 ASN A N 1
ATOM 1303 C CA . ASN A 1 183 ? 10.635 9.093 2.249 1.00 97.94 183 ASN A CA 1
ATOM 1304 C C . ASN A 1 183 ? 11.694 8.668 1.230 1.00 97.94 183 ASN A C 1
ATOM 1306 O O . ASN A 1 183 ? 12.574 7.874 1.572 1.00 97.94 183 ASN A O 1
ATOM 1310 N N . ARG A 1 184 ? 11.544 9.150 -0.004 1.00 96.81 184 ARG A N 1
ATOM 1311 C CA . ARG A 1 184 ? 12.216 8.644 -1.205 1.00 96.81 184 ARG A CA 1
ATOM 1312 C C . ARG A 1 184 ? 13.634 9.213 -1.332 1.00 96.81 184 ARG A C 1
ATOM 1314 O O . ARG A 1 184 ? 14.403 9.131 -0.376 1.00 96.81 184 ARG A O 1
ATOM 1321 N N . PHE A 1 185 ? 14.004 9.784 -2.475 1.00 95.31 185 PHE A N 1
ATOM 1322 C CA . PHE A 1 185 ? 15.360 10.231 -2.773 1.00 95.31 185 PHE A CA 1
ATOM 1323 C C . PHE A 1 185 ? 15.917 11.163 -1.684 1.00 95.31 185 PHE A C 1
ATOM 1325 O O . PHE A 1 185 ? 15.263 12.126 -1.296 1.00 95.31 185 PHE A O 1
ATOM 1332 N N . LEU A 1 186 ? 17.113 10.855 -1.162 1.00 96.44 186 LEU A N 1
ATOM 1333 C CA . LEU A 1 186 ? 17.786 11.509 -0.017 1.00 96.44 186 LEU A CA 1
ATOM 1334 C C . LEU A 1 186 ? 17.090 11.381 1.351 1.00 96.44 186 LEU A C 1
ATOM 1336 O O . LEU A 1 186 ? 17.722 11.628 2.381 1.00 96.44 186 LEU A O 1
ATOM 1340 N N . GLY A 1 187 ? 15.825 10.962 1.391 1.00 97.62 187 GLY A N 1
ATOM 1341 C CA . GLY A 1 187 ? 15.140 10.557 2.614 1.00 97.62 187 GLY A CA 1
ATOM 1342 C C . GLY A 1 187 ? 15.509 9.130 3.027 1.00 97.62 187 GLY A C 1
ATOM 1343 O O . GLY A 1 187 ? 15.777 8.877 4.204 1.00 97.62 187 GLY A O 1
ATOM 1344 N N . ASP A 1 188 ? 15.532 8.213 2.059 1.00 98.62 188 ASP A N 1
ATOM 1345 C CA . ASP A 1 188 ? 15.983 6.823 2.154 1.00 98.62 188 ASP A CA 1
ATOM 1346 C C . ASP A 1 188 ? 15.463 6.066 3.388 1.00 98.62 188 ASP A C 1
ATOM 1348 O O . ASP A 1 188 ? 16.225 5.386 4.092 1.00 98.62 188 ASP A O 1
ATOM 1352 N N . ASN A 1 189 ? 14.174 6.225 3.713 1.00 98.81 189 ASN A N 1
ATOM 1353 C CA . ASN A 1 189 ? 13.579 5.581 4.881 1.00 98.81 189 ASN A CA 1
ATOM 1354 C C . ASN A 1 189 ? 12.079 5.288 4.743 1.00 98.81 189 ASN A C 1
ATOM 1356 O O . ASN A 1 189 ? 11.343 5.980 4.041 1.00 98.81 189 ASN A O 1
ATOM 1360 N N . LEU A 1 190 ? 11.622 4.291 5.504 1.00 98.81 190 LEU A N 1
ATOM 1361 C CA . LEU A 1 190 ? 10.205 4.054 5.765 1.00 98.81 190 LEU A CA 1
ATOM 1362 C C . LEU A 1 190 ? 9.844 4.599 7.151 1.00 98.81 190 LEU A C 1
ATOM 1364 O O . LEU A 1 190 ? 10.487 4.262 8.149 1.00 98.81 190 LEU A O 1
ATOM 1368 N N . GLN A 1 191 ? 8.780 5.396 7.216 1.00 98.69 191 GLN A N 1
ATOM 1369 C CA . GLN A 1 191 ? 8.251 5.994 8.436 1.00 98.69 191 GLN A CA 1
ATOM 1370 C C . GLN A 1 191 ? 6.830 5.481 8.709 1.00 98.69 191 GLN A C 1
ATOM 1372 O O . GLN A 1 191 ? 5.950 5.568 7.858 1.00 98.69 191 GLN A O 1
ATOM 1377 N N . VAL A 1 192 ? 6.584 4.956 9.908 1.00 98.62 192 VAL A N 1
ATOM 1378 C CA . VAL A 1 192 ? 5.281 4.439 10.351 1.00 98.62 192 VAL A CA 1
ATOM 1379 C C . VAL A 1 192 ? 4.650 5.439 11.311 1.00 98.62 192 VAL A C 1
ATOM 1381 O O . VAL A 1 192 ? 5.264 5.817 12.309 1.00 98.62 192 VAL A O 1
ATOM 1384 N N . LEU A 1 193 ? 3.417 5.853 11.032 1.00 98.38 193 LEU A N 1
ATOM 1385 C CA . LEU A 1 193 ? 2.675 6.860 11.786 1.00 98.38 193 LEU A CA 1
ATOM 1386 C C . LEU A 1 193 ? 1.439 6.261 12.462 1.00 98.38 193 LEU A C 1
ATOM 1388 O O . LEU A 1 193 ? 0.829 5.315 11.953 1.00 98.38 193 LEU A O 1
ATOM 1392 N N . ASP A 1 194 ? 1.038 6.862 13.584 1.00 95.56 194 ASP A N 1
ATOM 1393 C CA . ASP A 1 194 ? -0.151 6.481 14.348 1.00 95.56 194 ASP A CA 1
ATOM 1394 C C . ASP A 1 194 ? -1.327 7.457 14.149 1.00 95.56 194 ASP A C 1
ATOM 1396 O O . ASP A 1 194 ? -1.360 8.531 14.764 1.00 95.56 194 ASP A O 1
ATOM 1400 N N . PRO A 1 195 ? -2.352 7.095 13.357 1.00 91.31 195 PRO A N 1
ATOM 1401 C CA . PRO A 1 195 ? -3.542 7.924 13.184 1.00 91.31 195 PRO A CA 1
ATOM 1402 C C . PRO A 1 195 ? -4.307 8.199 14.486 1.00 91.31 195 PRO A C 1
ATOM 1404 O O . PRO A 1 195 ? -4.953 9.245 14.596 1.00 91.31 195 PRO A O 1
ATOM 1407 N N . ALA A 1 196 ? -4.244 7.301 15.479 1.00 88.12 196 ALA A N 1
ATOM 1408 C CA . ALA A 1 196 ? -4.920 7.479 16.765 1.00 88.12 196 ALA A CA 1
ATOM 1409 C C . ALA A 1 196 ? -4.253 8.555 17.635 1.00 88.12 196 ALA A C 1
ATOM 1411 O O . ALA A 1 196 ? -4.923 9.172 18.465 1.00 88.12 196 ALA A O 1
ATOM 1412 N N . HIS A 1 197 ? -2.970 8.834 17.397 1.00 89.44 197 HIS A N 1
ATOM 1413 C CA . HIS A 1 197 ? -2.184 9.829 18.124 1.00 89.44 197 HIS A CA 1
ATOM 1414 C C . HIS A 1 197 ? -1.728 10.971 17.210 1.00 89.44 197 HIS A C 1
ATOM 1416 O O . HIS A 1 197 ? -0.598 11.446 17.288 1.00 89.44 197 HIS A O 1
ATOM 1422 N N . GLY A 1 198 ? -2.627 11.429 16.332 1.00 90.69 198 GLY A N 1
ATOM 1423 C CA . GLY A 1 198 ? -2.399 12.625 15.518 1.00 90.69 198 GLY A CA 1
ATOM 1424 C C . GLY A 1 198 ? -1.333 12.451 14.436 1.00 90.69 198 GLY A C 1
ATOM 1425 O O . GLY A 1 198 ? -0.705 13.435 14.062 1.00 90.69 198 GLY A O 1
ATOM 1426 N N . LEU A 1 199 ? -1.150 11.222 13.939 1.00 96.44 199 LEU A N 1
ATOM 1427 C CA . LEU A 1 199 ? -0.113 10.835 12.977 1.00 96.44 199 LEU A CA 1
ATOM 1428 C C . LEU A 1 199 ? 1.313 10.998 13.514 1.00 96.44 199 LEU A C 1
ATOM 1430 O O . LEU A 1 199 ? 2.233 11.225 12.736 1.00 96.44 199 LEU A O 1
ATOM 1434 N N . ALA A 1 200 ? 1.520 10.860 14.826 1.00 97.06 200 ALA A N 1
ATOM 1435 C CA . ALA A 1 200 ? 2.860 10.823 15.408 1.00 97.06 200 ALA A CA 1
ATOM 1436 C C . ALA A 1 200 ? 3.678 9.638 14.863 1.00 97.06 200 ALA A C 1
ATOM 1438 O O . ALA A 1 200 ? 3.144 8.541 14.677 1.00 97.06 200 ALA A O 1
ATOM 1439 N N . THR A 1 201 ? 4.974 9.857 14.638 1.00 98.25 201 THR A N 1
ATOM 1440 C CA . THR A 1 201 ? 5.919 8.820 14.202 1.00 98.25 201 THR A CA 1
ATOM 1441 C C . THR A 1 201 ? 6.110 7.769 15.292 1.00 98.25 201 THR A C 1
ATOM 1443 O O . THR A 1 201 ? 6.519 8.088 16.407 1.00 98.25 201 THR A O 1
ATOM 1446 N N . LEU A 1 202 ? 5.835 6.510 14.953 1.00 97.88 202 LEU A N 1
ATOM 1447 C CA . LEU A 1 202 ? 6.090 5.341 15.797 1.00 97.88 202 LEU A CA 1
ATOM 1448 C C . LEU A 1 202 ? 7.464 4.731 15.517 1.00 97.88 202 LEU A C 1
ATOM 1450 O O . LEU A 1 202 ? 8.165 4.330 16.441 1.00 97.88 202 LEU A O 1
ATOM 1454 N N . LEU A 1 203 ? 7.826 4.652 14.237 1.00 98.38 203 LEU A N 1
ATOM 1455 C CA . LEU A 1 203 ? 9.060 4.045 13.755 1.00 98.38 203 LEU A CA 1
ATOM 1456 C C . LEU A 1 203 ? 9.526 4.803 12.512 1.00 98.38 203 LEU A C 1
ATOM 1458 O O . LEU A 1 203 ? 8.703 5.197 11.691 1.00 98.38 203 LEU A O 1
ATOM 1462 N N . GLN A 1 204 ? 10.832 4.996 12.361 1.00 98.62 204 GLN A N 1
ATOM 1463 C CA . GLN A 1 204 ? 11.423 5.540 11.142 1.00 98.62 204 GLN A CA 1
ATOM 1464 C C . GLN A 1 204 ? 12.781 4.890 10.918 1.00 98.62 204 GLN A C 1
ATOM 1466 O O . GLN A 1 204 ? 13.702 5.112 11.704 1.00 98.62 204 GLN A O 1
ATOM 1471 N N . CYS A 1 205 ? 12.896 4.073 9.875 1.00 98.81 205 CYS A N 1
ATOM 1472 C CA . CYS A 1 205 ? 14.078 3.251 9.640 1.00 98.81 205 CYS A CA 1
ATOM 1473 C C . CYS A 1 205 ? 14.589 3.400 8.218 1.00 98.81 205 CYS A C 1
ATOM 1475 O O . CYS A 1 205 ? 13.811 3.378 7.266 1.00 98.81 205 CYS A O 1
ATOM 1477 N N . SER A 1 206 ? 15.910 3.538 8.089 1.00 98.56 206 SER A N 1
ATOM 1478 C CA . SER A 1 206 ? 16.558 3.648 6.785 1.00 98.56 206 SER A CA 1
ATOM 1479 C C . SER A 1 206 ? 16.342 2.389 5.946 1.00 98.56 206 SER A C 1
ATOM 1481 O O . SER A 1 206 ? 16.381 1.275 6.470 1.00 98.56 206 SER A O 1
ATOM 1483 N N . THR A 1 207 ? 16.170 2.584 4.641 1.00 98.56 207 THR A N 1
ATOM 1484 C CA . THR A 1 207 ? 16.120 1.545 3.601 1.00 98.56 207 THR A CA 1
ATOM 1485 C C . THR A 1 207 ? 17.475 1.350 2.903 1.00 98.56 207 THR A C 1
ATOM 1487 O O . THR A 1 207 ? 17.576 0.686 1.869 1.00 98.56 207 THR A O 1
ATOM 1490 N N . GLY A 1 208 ? 18.538 1.927 3.474 1.00 97.88 208 GLY A N 1
ATOM 1491 C CA . GLY A 1 208 ? 19.882 1.993 2.906 1.00 97.88 208 GLY A CA 1
ATOM 1492 C C . GLY A 1 208 ? 20.167 3.370 2.283 1.00 97.88 208 GLY A C 1
ATOM 1493 O O . GLY A 1 208 ? 19.311 3.877 1.563 1.00 97.88 208 GLY A O 1
ATOM 1494 N N . PRO A 1 209 ? 21.338 3.987 2.527 1.00 96.44 209 PRO A N 1
ATOM 1495 C CA . PRO A 1 209 ? 21.685 5.279 1.930 1.00 96.44 209 PRO A CA 1
ATOM 1496 C C . PRO A 1 209 ? 21.661 5.238 0.398 1.00 96.44 209 PRO A C 1
ATOM 1498 O O . PRO A 1 209 ? 22.251 4.329 -0.188 1.00 96.44 209 PRO A O 1
ATOM 1501 N N . GLY A 1 210 ? 21.010 6.218 -0.232 1.00 97.00 210 GLY A N 1
ATOM 1502 C CA . GLY A 1 210 ? 20.847 6.298 -1.684 1.00 97.00 210 GLY A CA 1
ATOM 1503 C C . GLY A 1 210 ? 20.032 5.149 -2.275 1.00 97.00 210 GLY A C 1
ATOM 1504 O O . GLY A 1 210 ? 20.275 4.772 -3.412 1.00 97.00 210 GLY A O 1
ATOM 1505 N N . SER A 1 211 ? 19.135 4.537 -1.493 1.00 98.19 211 SER A N 1
ATOM 1506 C CA . SER A 1 211 ? 18.278 3.445 -1.979 1.00 98.19 211 SER A CA 1
ATOM 1507 C C . SER A 1 211 ? 17.050 3.940 -2.725 1.00 98.19 211 SER A C 1
ATOM 1509 O O . SER A 1 211 ? 16.476 3.160 -3.485 1.00 98.19 211 SER A O 1
ATOM 1511 N N . ASN A 1 212 ? 16.652 5.192 -2.477 1.00 98.25 212 ASN A N 1
ATOM 1512 C CA . ASN A 1 212 ? 15.513 5.853 -3.088 1.00 98.25 212 ASN A CA 1
ATOM 1513 C C . ASN A 1 212 ? 14.258 4.957 -3.079 1.00 98.25 212 ASN A C 1
ATOM 1515 O O . ASN A 1 212 ? 13.848 4.429 -4.115 1.00 98.25 212 ASN A O 1
ATOM 1519 N N . PRO A 1 213 ? 13.674 4.672 -1.901 1.00 98.44 213 PRO A N 1
ATOM 1520 C CA . PRO A 1 213 ? 12.517 3.798 -1.842 1.00 98.44 213 PRO A CA 1
ATOM 1521 C C . PRO A 1 213 ? 11.312 4.470 -2.506 1.00 98.44 213 PRO A C 1
ATOM 1523 O O . PRO A 1 213 ? 11.043 5.640 -2.245 1.00 98.44 213 PRO A O 1
ATOM 1526 N N . HIS A 1 214 ? 10.578 3.742 -3.346 1.00 97.31 214 HIS A N 1
ATOM 1527 C CA . HIS A 1 214 ? 9.464 4.311 -4.116 1.00 97.31 214 HIS A CA 1
ATOM 1528 C C . HIS A 1 214 ? 8.084 3.891 -3.593 1.00 97.31 214 HIS A C 1
ATOM 1530 O O . HIS A 1 214 ? 7.137 4.674 -3.666 1.00 97.31 214 HIS A O 1
ATOM 1536 N N . ASP A 1 215 ? 7.957 2.704 -2.995 1.00 97.94 215 ASP A N 1
ATOM 1537 C CA . ASP A 1 215 ? 6.683 2.168 -2.521 1.00 97.94 215 ASP A CA 1
ATOM 1538 C C . ASP A 1 215 ? 6.839 1.176 -1.353 1.00 97.94 215 ASP A C 1
ATOM 1540 O O . ASP A 1 215 ? 7.916 0.640 -1.077 1.00 97.94 215 ASP A O 1
ATOM 1544 N N . VAL A 1 216 ? 5.726 0.916 -0.661 1.00 98.25 216 VAL A N 1
ATOM 1545 C CA . VAL A 1 216 ? 5.587 -0.116 0.363 1.00 98.25 216 VAL A CA 1
ATOM 1546 C C . VAL A 1 216 ? 4.283 -0.910 0.202 1.00 98.25 216 VAL A C 1
ATOM 1548 O O . VAL A 1 216 ? 3.182 -0.363 0.276 1.00 98.25 216 VAL A O 1
ATOM 1551 N N . ALA A 1 217 ? 4.398 -2.234 0.094 1.00 98.12 217 ALA A N 1
ATOM 1552 C CA . ALA A 1 217 ? 3.273 -3.163 0.183 1.00 98.12 217 ALA A CA 1
ATOM 1553 C C . ALA A 1 217 ? 3.207 -3.785 1.582 1.00 98.12 217 ALA A C 1
ATOM 1555 O O . ALA A 1 217 ? 4.021 -4.639 1.932 1.00 98.12 217 ALA A O 1
ATOM 1556 N N . VAL A 1 218 ? 2.224 -3.388 2.388 1.00 98.12 218 VAL A N 1
ATOM 1557 C CA . VAL A 1 218 ? 2.042 -3.911 3.752 1.00 98.12 218 VAL A CA 1
ATOM 1558 C C . VAL A 1 218 ? 1.115 -5.125 3.723 1.00 98.12 218 VAL A C 1
ATOM 1560 O O . VAL A 1 218 ? -0.090 -4.983 3.524 1.00 98.12 218 VAL A O 1
ATOM 1563 N N . LEU A 1 219 ? 1.679 -6.317 3.932 1.00 97.44 219 LEU A N 1
ATOM 1564 C CA . LEU A 1 219 ? 0.936 -7.581 3.948 1.00 97.44 219 LEU A CA 1
ATOM 1565 C C . LEU A 1 219 ? 0.294 -7.843 5.316 1.00 97.44 219 LEU A C 1
ATOM 1567 O O . LEU A 1 219 ? -0.853 -8.277 5.404 1.00 97.44 219 LEU A O 1
ATOM 1571 N N . ALA A 1 220 ? 1.049 -7.579 6.380 1.00 95.88 220 ALA A N 1
ATOM 1572 C CA . ALA A 1 220 ? 0.667 -7.793 7.770 1.00 95.88 220 ALA A CA 1
ATOM 1573 C C . ALA A 1 220 ? 1.356 -6.746 8.667 1.00 95.88 220 ALA A C 1
ATOM 1575 O O . ALA A 1 220 ? 2.284 -6.073 8.210 1.00 95.88 220 ALA A O 1
ATOM 1576 N N . PRO A 1 221 ? 0.946 -6.586 9.942 1.00 94.94 221 PRO A N 1
ATOM 1577 C CA . PRO A 1 221 ? 1.595 -5.638 10.852 1.00 94.94 221 PRO A CA 1
ATOM 1578 C C . PRO A 1 221 ? 3.115 -5.824 10.960 1.00 94.94 221 PRO A C 1
ATOM 1580 O O . PRO A 1 221 ? 3.831 -4.839 11.116 1.00 94.94 221 PRO A O 1
ATOM 1583 N N . ASP A 1 222 ? 3.585 -7.066 10.839 1.00 97.00 222 ASP A N 1
ATOM 1584 C CA . ASP A 1 222 ? 4.974 -7.498 10.983 1.00 97.00 222 ASP A CA 1
ATOM 1585 C C . ASP A 1 222 ? 5.655 -7.898 9.662 1.00 97.00 222 ASP A C 1
ATOM 1587 O O . ASP A 1 222 ? 6.792 -8.371 9.674 1.00 97.00 222 ASP A O 1
ATOM 1591 N N . LYS A 1 223 ? 4.987 -7.702 8.516 1.00 98.56 223 LYS 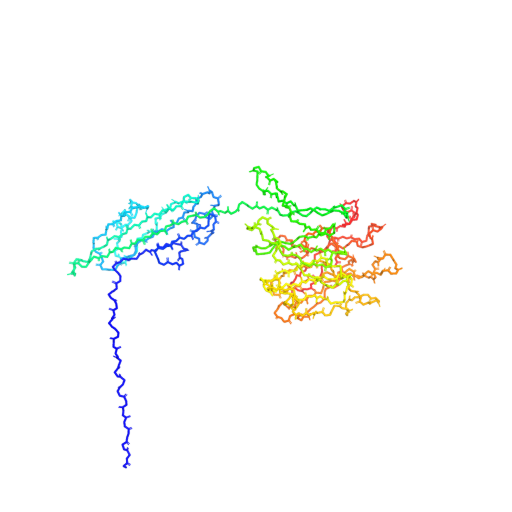A N 1
ATOM 1592 C CA . LYS A 1 223 ? 5.547 -8.018 7.197 1.00 98.56 223 LYS A CA 1
ATOM 1593 C C . LYS A 1 223 ? 5.103 -7.016 6.135 1.00 98.56 223 LYS A C 1
ATOM 1595 O O . LYS A 1 223 ? 3.919 -6.912 5.808 1.00 98.56 223 LYS A O 1
ATOM 1600 N N . ALA A 1 224 ? 6.071 -6.325 5.549 1.00 98.75 224 ALA A N 1
ATOM 1601 C CA . ALA A 1 224 ? 5.887 -5.461 4.392 1.00 98.75 224 ALA A CA 1
ATOM 1602 C C . ALA A 1 224 ? 7.046 -5.609 3.400 1.00 98.75 224 ALA A C 1
ATOM 1604 O O . ALA A 1 224 ? 8.126 -6.069 3.766 1.00 98.75 224 ALA A O 1
ATOM 1605 N N . TYR A 1 225 ? 6.821 -5.184 2.163 1.00 98.88 225 TYR A N 1
ATOM 1606 C CA . TYR A 1 225 ? 7.832 -5.133 1.111 1.00 98.88 225 TYR A CA 1
ATOM 1607 C C . TYR A 1 225 ? 8.099 -3.683 0.744 1.00 98.88 225 TYR A C 1
ATOM 1609 O O . TYR A 1 225 ? 7.140 -2.936 0.576 1.00 98.88 225 TYR A O 1
ATOM 1617 N N . VAL A 1 226 ? 9.362 -3.290 0.618 1.00 98.81 226 VAL A N 1
ATOM 1618 C CA . VAL A 1 226 ? 9.761 -1.923 0.258 1.00 98.81 226 VAL A CA 1
ATOM 1619 C C . VAL A 1 226 ? 10.563 -1.965 -1.033 1.00 98.81 226 VAL A C 1
ATOM 1621 O O . VAL A 1 226 ? 11.620 -2.604 -1.076 1.00 98.81 226 VAL A O 1
ATOM 1624 N N . THR A 1 227 ? 10.056 -1.301 -2.073 1.00 98.69 227 THR A N 1
ATOM 1625 C CA . THR A 1 227 ? 10.780 -1.127 -3.338 1.00 98.69 227 THR A CA 1
ATOM 1626 C C . THR A 1 227 ? 11.912 -0.133 -3.148 1.00 98.69 227 THR A C 1
ATOM 1628 O O . THR A 1 227 ? 11.815 0.784 -2.332 1.00 98.69 227 THR A O 1
ATOM 1631 N N . ARG A 1 228 ? 13.025 -0.358 -3.846 1.00 98.38 228 ARG A N 1
ATOM 1632 C CA . ARG A 1 228 ? 14.253 0.436 -3.732 1.00 98.38 228 ARG A CA 1
ATOM 1633 C C . ARG A 1 228 ? 14.739 0.731 -5.143 1.00 98.38 228 ARG A C 1
ATOM 1635 O O . ARG A 1 228 ? 15.342 -0.142 -5.761 1.00 98.38 228 ARG A O 1
ATOM 1642 N N . TYR A 1 229 ? 14.414 1.919 -5.643 1.00 98.00 229 TYR A N 1
ATOM 1643 C CA . TYR A 1 229 ? 14.613 2.302 -7.039 1.00 98.00 229 TYR A CA 1
ATOM 1644 C C . TYR A 1 229 ? 16.085 2.198 -7.455 1.00 98.00 229 TYR A C 1
ATOM 1646 O O . TYR A 1 229 ? 16.406 1.574 -8.460 1.00 98.00 229 TYR A O 1
ATOM 1654 N N . ASP A 1 230 ? 16.993 2.701 -6.615 1.00 97.88 230 ASP A N 1
ATOM 1655 C CA . ASP A 1 230 ? 18.438 2.736 -6.879 1.00 97.88 230 ASP A CA 1
ATOM 1656 C C . ASP A 1 230 ? 19.178 1.478 -6.375 1.00 97.88 230 ASP A C 1
ATOM 1658 O O . ASP A 1 230 ? 20.393 1.491 -6.143 1.00 97.88 230 ASP A O 1
ATOM 1662 N N . ALA A 1 231 ? 18.466 0.363 -6.168 1.00 98.31 231 ALA A N 1
ATOM 1663 C CA . ALA A 1 231 ? 19.056 -0.869 -5.658 1.00 98.31 231 ALA A CA 1
ATOM 1664 C C . ALA A 1 231 ? 18.530 -2.145 -6.326 1.00 98.31 231 ALA A C 1
ATOM 1666 O O . ALA A 1 231 ? 17.469 -2.190 -6.936 1.00 98.31 231 ALA A O 1
ATOM 1667 N N . LYS A 1 232 ? 19.301 -3.225 -6.172 1.00 98.50 232 LYS A N 1
ATOM 1668 C CA . LYS A 1 232 ? 19.026 -4.532 -6.788 1.00 98.50 232 LYS A CA 1
ATOM 1669 C C . LYS A 1 232 ? 18.010 -5.355 -6.015 1.00 98.50 232 LYS A C 1
ATOM 1671 O O . LYS A 1 232 ? 17.333 -6.203 -6.591 1.00 98.50 232 LYS A O 1
ATOM 1676 N N . GLU A 1 233 ? 17.917 -5.126 -4.709 1.00 98.62 233 GLU A N 1
ATOM 1677 C CA . GLU A 1 233 ? 17.137 -5.964 -3.812 1.00 98.62 233 GLU A CA 1
ATOM 1678 C C . GLU A 1 233 ? 15.884 -5.266 -3.287 1.00 98.62 233 GLU A C 1
ATOM 1680 O O . GLU A 1 233 ? 15.970 -4.197 -2.672 1.00 98.62 233 GLU A O 1
ATOM 1685 N N . LEU A 1 234 ? 14.742 -5.940 -3.440 1.00 98.88 234 LEU A N 1
ATOM 1686 C CA . LEU A 1 234 ? 13.511 -5.652 -2.713 1.00 98.88 234 LEU A CA 1
ATOM 1687 C C . LEU A 1 234 ? 13.722 -6.007 -1.240 1.00 98.88 234 LEU A C 1
ATOM 1689 O O . LEU A 1 234 ? 14.274 -7.065 -0.924 1.00 98.88 234 LEU A O 1
ATOM 1693 N N . TRP A 1 235 ? 13.277 -5.153 -0.324 1.00 98.81 235 TRP A N 1
ATOM 1694 C CA . TRP A 1 235 ? 13.384 -5.433 1.108 1.00 98.81 235 TRP A CA 1
ATOM 1695 C C . TRP A 1 235 ? 12.094 -6.023 1.658 1.00 98.81 235 TRP A C 1
ATOM 1697 O O . TRP A 1 235 ? 11.025 -5.463 1.447 1.00 98.81 235 TRP A O 1
ATOM 1707 N N . VAL A 1 236 ? 12.214 -7.102 2.431 1.00 98.88 236 VAL A N 1
ATOM 1708 C CA . VAL A 1 236 ? 11.156 -7.616 3.306 1.00 98.88 236 VAL A CA 1
ATOM 1709 C C . VAL A 1 236 ? 11.434 -7.095 4.711 1.00 98.88 236 VAL A C 1
ATOM 1711 O O . VAL A 1 236 ? 12.493 -7.364 5.287 1.00 98.88 236 VAL A O 1
ATOM 1714 N N . VAL A 1 237 ? 10.499 -6.333 5.267 1.00 98.88 237 VAL A N 1
ATOM 1715 C CA . VAL A 1 237 ? 10.668 -5.610 6.532 1.00 98.88 237 VAL A CA 1
ATOM 1716 C C . VAL A 1 237 ? 9.556 -5.934 7.525 1.00 98.88 237 VAL A C 1
ATOM 1718 O O . VAL A 1 237 ? 8.467 -6.347 7.133 1.00 98.88 237 VAL A O 1
ATOM 1721 N N . ASP A 1 238 ? 9.822 -5.705 8.808 1.00 98.69 238 ASP A N 1
ATOM 1722 C CA . ASP A 1 238 ? 8.848 -5.712 9.898 1.00 98.69 238 ASP A CA 1
ATOM 1723 C C . ASP A 1 238 ? 8.594 -4.271 10.370 1.00 98.69 238 ASP A C 1
ATOM 1725 O O . ASP A 1 238 ? 9.396 -3.708 11.124 1.00 98.69 238 ASP A O 1
ATOM 1729 N N . PRO A 1 239 ? 7.475 -3.652 9.952 1.00 98.00 239 PRO A N 1
ATOM 1730 C CA . PRO A 1 239 ? 7.132 -2.294 10.360 1.00 98.00 239 PRO A CA 1
ATOM 1731 C C . PRO A 1 239 ? 6.696 -2.162 11.827 1.00 98.00 239 PRO A C 1
ATOM 1733 O O . PRO A 1 239 ? 6.564 -1.042 12.320 1.00 98.00 239 PRO A O 1
ATOM 1736 N N . SER A 1 240 ? 6.432 -3.274 12.517 1.00 97.56 240 SER A N 1
ATOM 1737 C CA . SER A 1 240 ? 6.067 -3.312 13.937 1.00 97.56 240 SER A CA 1
ATOM 1738 C C . SER A 1 240 ? 7.265 -3.512 14.867 1.00 97.56 240 SER A C 1
ATOM 1740 O O . SER A 1 240 ? 7.098 -3.517 16.090 1.00 97.56 240 SER A O 1
ATOM 1742 N N . ALA A 1 241 ? 8.470 -3.663 14.306 1.00 97.94 241 ALA A N 1
ATOM 1743 C CA . ALA A 1 241 ? 9.689 -3.869 15.068 1.00 97.94 241 ALA A CA 1
ATOM 1744 C C . ALA A 1 241 ? 9.881 -2.778 16.136 1.00 97.94 241 ALA A C 1
ATOM 1746 O O . ALA A 1 241 ? 9.709 -1.586 15.887 1.00 97.94 241 ALA A O 1
ATOM 1747 N N . ALA A 1 242 ? 10.310 -3.185 17.334 1.00 96.88 242 ALA A N 1
ATOM 1748 C CA . ALA A 1 242 ? 10.535 -2.264 18.453 1.00 96.88 242 ALA A CA 1
ATOM 1749 C C . ALA A 1 242 ? 11.667 -1.247 18.195 1.00 96.88 242 ALA A C 1
ATOM 1751 O O . ALA A 1 242 ? 11.776 -0.244 18.898 1.00 96.88 242 ALA A O 1
ATOM 1752 N N . SER A 1 243 ? 12.540 -1.525 17.224 1.00 97.56 243 SER A N 1
ATOM 1753 C CA . SER A 1 243 ? 13.604 -0.634 16.768 1.00 97.56 243 SER A CA 1
ATOM 1754 C C . SER A 1 243 ? 14.065 -1.018 15.361 1.00 97.56 243 SER A C 1
ATOM 1756 O O . SER A 1 243 ? 13.797 -2.124 14.885 1.00 97.56 243 SER A O 1
ATOM 1758 N N . CYS A 1 244 ? 14.846 -0.143 14.721 1.00 98.44 244 CYS A N 1
ATOM 1759 C CA . CYS A 1 244 ? 15.374 -0.395 13.379 1.00 98.44 244 CYS A CA 1
ATOM 1760 C C . CYS A 1 244 ? 16.325 -1.592 13.277 1.00 98.44 244 CYS A C 1
ATOM 1762 O O . CYS A 1 244 ? 16.536 -2.099 12.181 1.00 98.44 244 CYS A O 1
ATOM 1764 N N . ALA A 1 245 ? 16.854 -2.095 14.396 1.00 97.75 245 ALA A N 1
ATOM 1765 C CA . ALA A 1 245 ? 17.662 -3.312 14.390 1.00 97.75 245 ALA A CA 1
ATOM 1766 C C . ALA A 1 245 ? 16.850 -4.555 13.978 1.00 97.75 245 ALA A C 1
ATOM 1768 O O . ALA A 1 245 ? 17.412 -5.496 13.429 1.00 97.75 245 ALA A O 1
ATOM 1769 N N . GLY A 1 246 ? 15.537 -4.562 14.240 1.00 97.69 246 GLY A N 1
ATOM 1770 C CA . GLY A 1 246 ? 14.624 -5.634 13.837 1.00 97.69 246 GLY A CA 1
ATOM 1771 C C . GLY A 1 246 ? 13.818 -5.327 12.576 1.00 97.69 246 GLY A C 1
ATOM 1772 O O . GLY A 1 246 ? 12.951 -6.122 12.231 1.00 97.69 246 GLY A O 1
ATOM 1773 N N . PHE A 1 247 ? 14.063 -4.183 11.929 1.00 98.62 247 PHE A N 1
ATOM 1774 C CA . PHE A 1 247 ? 13.253 -3.704 10.812 1.00 98.62 247 PHE A CA 1
ATOM 1775 C C . PHE A 1 247 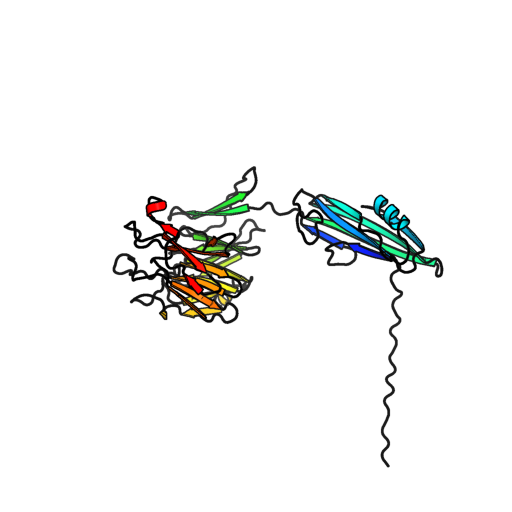? 13.479 -4.525 9.542 1.00 98.62 247 PHE A C 1
ATOM 1777 O O . PHE A 1 247 ? 12.524 -5.048 8.984 1.00 98.62 247 PHE A O 1
ATOM 1784 N N . LEU A 1 248 ? 14.725 -4.685 9.094 1.00 98.69 248 LEU A N 1
ATOM 1785 C CA . LEU A 1 248 ? 15.029 -5.514 7.927 1.00 98.69 248 LEU A CA 1
ATOM 1786 C C . LEU A 1 248 ? 14.973 -7.000 8.304 1.00 98.69 248 LEU A C 1
ATOM 1788 O O . LEU A 1 248 ? 15.651 -7.432 9.238 1.00 98.69 248 LEU A O 1
ATOM 1792 N N . ARG A 1 249 ? 14.173 -7.785 7.575 1.00 98.56 249 ARG A N 1
ATOM 1793 C CA . ARG A 1 249 ? 14.013 -9.231 7.796 1.00 98.56 249 ARG A CA 1
ATOM 1794 C C . ARG A 1 249 ? 14.714 -10.063 6.734 1.00 98.56 249 ARG A C 1
ATOM 1796 O O . ARG A 1 249 ? 15.414 -11.011 7.078 1.00 98.56 249 ARG A O 1
ATOM 1803 N N . ALA A 1 250 ? 14.528 -9.708 5.468 1.00 98.56 250 ALA A N 1
ATOM 1804 C CA . ALA A 1 250 ? 15.119 -10.405 4.335 1.00 98.56 250 ALA A CA 1
ATOM 1805 C C . ALA A 1 250 ? 15.224 -9.479 3.119 1.00 98.56 250 ALA A C 1
ATOM 1807 O O . ALA A 1 250 ? 14.688 -8.369 3.109 1.00 98.56 250 ALA A O 1
ATOM 1808 N N . THR A 1 251 ? 15.904 -9.956 2.083 1.00 98.75 251 THR A N 1
ATOM 1809 C CA . THR A 1 251 ? 16.003 -9.289 0.787 1.00 98.75 251 THR A CA 1
ATOM 1810 C C . THR A 1 251 ? 15.681 -10.273 -0.333 1.00 98.75 251 THR A C 1
ATOM 1812 O O . THR A 1 251 ? 15.959 -11.467 -0.210 1.00 98.75 251 THR A O 1
ATOM 1815 N N . VAL A 1 252 ? 15.109 -9.774 -1.428 1.00 98.88 252 VAL A N 1
ATOM 1816 C CA . VAL A 1 252 ? 14.865 -10.540 -2.658 1.00 98.88 252 VAL A CA 1
ATOM 1817 C C . VAL A 1 252 ? 15.586 -9.839 -3.802 1.00 98.88 252 VAL A C 1
ATOM 1819 O O . VAL A 1 252 ? 15.310 -8.675 -4.082 1.00 98.88 252 VAL A O 1
ATOM 1822 N N . ASP A 1 253 ? 16.530 -10.528 -4.439 1.00 98.75 253 ASP A N 1
ATOM 1823 C CA . ASP A 1 253 ? 17.293 -9.988 -5.567 1.00 98.75 253 ASP A CA 1
ATOM 1824 C C . ASP A 1 253 ? 16.426 -9.945 -6.832 1.00 98.75 253 ASP A C 1
ATOM 1826 O O . ASP A 1 253 ? 15.983 -10.986 -7.323 1.00 98.75 253 ASP A O 1
ATOM 1830 N N . LEU A 1 254 ? 16.184 -8.738 -7.347 1.00 98.75 254 LEU A N 1
ATOM 1831 C CA . LEU A 1 254 ? 15.445 -8.509 -8.588 1.00 98.75 254 LEU A CA 1
ATOM 1832 C C . LEU A 1 254 ? 16.355 -8.084 -9.751 1.00 98.75 254 LEU A C 1
ATOM 1834 O O . LEU A 1 254 ? 15.863 -7.880 -10.863 1.00 98.75 254 LEU A O 1
ATOM 1838 N N . SER A 1 255 ? 17.677 -8.023 -9.547 1.00 98.50 255 SER A N 1
ATOM 1839 C CA . SER A 1 255 ? 18.636 -7.705 -10.613 1.00 98.50 255 SER A CA 1
ATOM 1840 C C . SER A 1 255 ? 18.590 -8.617 -11.844 1.00 98.50 255 SER A C 1
ATOM 1842 O O . SER A 1 255 ? 18.880 -8.112 -12.932 1.00 98.50 255 SER A O 1
ATOM 1844 N N . PRO A 1 256 ? 18.158 -9.901 -11.778 1.00 98.25 256 PRO A N 1
ATOM 1845 C CA . PRO A 1 256 ? 17.972 -10.709 -12.985 1.00 98.25 256 PRO A CA 1
ATOM 1846 C C . PRO A 1 256 ? 16.969 -10.122 -13.989 1.00 98.25 256 PRO A C 1
ATOM 1848 O O . PRO A 1 256 ? 16.969 -10.514 -15.158 1.00 98.25 256 PRO A O 1
ATOM 1851 N N . TRP A 1 257 ? 16.106 -9.198 -13.550 1.00 98.31 257 TRP A N 1
ATOM 1852 C CA . TRP A 1 257 ? 15.117 -8.539 -14.402 1.00 98.31 257 TRP A CA 1
ATOM 1853 C C . TRP A 1 257 ? 15.409 -7.068 -14.689 1.00 98.31 257 TRP A C 1
ATOM 1855 O O . TRP A 1 257 ? 14.597 -6.439 -15.371 1.00 98.31 257 TRP A O 1
ATOM 1865 N N . GLY A 1 258 ? 16.560 -6.564 -14.241 1.00 96.88 258 GLY A N 1
ATOM 1866 C CA . GLY A 1 258 ? 17.025 -5.215 -14.534 1.00 96.88 258 GLY A CA 1
ATOM 1867 C C . GLY A 1 258 ? 17.547 -5.020 -15.953 1.00 96.88 258 GLY A C 1
ATOM 1868 O O . GLY A 1 258 ? 17.323 -5.840 -16.857 1.00 96.88 258 GLY A O 1
ATOM 1869 N N . ASP A 1 259 ? 18.201 -3.885 -16.168 1.00 95.56 259 ASP A N 1
ATOM 1870 C CA . ASP A 1 259 ? 18.868 -3.559 -17.424 1.00 95.56 259 ASP A CA 1
ATOM 1871 C C . ASP A 1 259 ? 20.379 -3.894 -17.394 1.00 95.56 259 ASP A C 1
ATOM 1873 O O . ASP A 1 259 ? 20.816 -4.786 -16.662 1.00 95.56 259 ASP A O 1
ATOM 1877 N N . ALA A 1 260 ? 21.184 -3.251 -18.247 1.00 96.00 260 ALA A N 1
ATOM 1878 C CA . ALA A 1 260 ? 22.618 -3.508 -18.365 1.00 96.00 260 ALA A CA 1
ATOM 1879 C C . ALA A 1 260 ? 23.413 -3.274 -17.069 1.00 96.00 260 ALA A C 1
ATOM 1881 O O . ALA A 1 260 ? 24.467 -3.891 -16.890 1.00 96.00 260 ALA A O 1
ATOM 1882 N N . ASP A 1 261 ? 22.948 -2.404 -16.174 1.00 95.25 261 ASP A N 1
ATOM 1883 C CA . ASP A 1 261 ? 23.637 -2.132 -14.910 1.00 95.25 261 ASP A CA 1
ATOM 1884 C C . ASP A 1 261 ? 23.142 -3.019 -13.740 1.00 95.25 261 ASP A C 1
ATOM 1886 O O . ASP A 1 261 ? 23.752 -3.091 -12.658 1.00 95.25 261 ASP A O 1
ATOM 1890 N N . GLY A 1 262 ? 22.087 -3.791 -14.011 1.00 96.69 262 GLY A N 1
ATOM 1891 C CA . GLY A 1 262 ? 21.455 -4.728 -13.099 1.00 96.69 262 GLY A CA 1
ATOM 1892 C C . GLY A 1 262 ? 20.568 -4.070 -12.046 1.00 96.69 262 GLY A C 1
ATOM 1893 O O . GLY A 1 262 ? 20.116 -4.781 -11.150 1.00 96.69 262 GLY A O 1
ATOM 1894 N N . LEU A 1 263 ? 20.346 -2.758 -12.100 1.00 97.88 263 LEU A N 1
ATOM 1895 C CA . LEU A 1 263 ? 19.255 -2.114 -11.392 1.00 97.88 263 LEU A CA 1
ATOM 1896 C C . LEU A 1 263 ? 17.948 -2.395 -12.155 1.00 97.88 263 LEU A C 1
ATOM 1898 O O . LEU A 1 263 ? 17.928 -2.439 -13.388 1.00 97.88 263 LEU A O 1
ATOM 1902 N N . PRO A 1 264 ? 16.881 -2.749 -11.428 1.00 97.75 264 PRO A N 1
ATOM 1903 C CA . PRO A 1 264 ? 15.578 -2.988 -12.024 1.00 97.75 264 PRO A CA 1
ATOM 1904 C C . PRO A 1 264 ? 14.626 -1.792 -11.925 1.00 97.75 264 PRO A C 1
ATOM 1906 O O . PRO A 1 264 ? 13.531 -1.887 -12.474 1.00 97.75 264 PRO A O 1
ATOM 1909 N N . GLU A 1 265 ? 15.013 -0.720 -11.218 1.00 98.25 265 GLU A N 1
ATOM 1910 C CA . GLU A 1 265 ? 14.185 0.471 -10.980 1.00 98.25 265 GLU A CA 1
ATOM 1911 C C . GLU A 1 265 ? 12.798 0.070 -10.460 1.00 98.25 265 GLU A C 1
ATOM 1913 O O . GLU A 1 265 ? 11.776 0.244 -11.126 1.00 98.25 265 GLU A O 1
ATOM 1918 N N . MET A 1 266 ? 12.781 -0.580 -9.288 1.00 98.31 266 MET A N 1
ATOM 1919 C CA . MET A 1 266 ? 11.531 -1.004 -8.652 1.00 98.31 266 MET A CA 1
ATOM 1920 C C . MET A 1 266 ? 10.725 0.225 -8.246 1.00 98.31 266 MET A C 1
ATOM 1922 O O . MET A 1 266 ? 11.221 1.039 -7.465 1.00 98.31 266 MET A O 1
ATOM 1926 N N . ASP A 1 267 ? 9.473 0.293 -8.676 1.00 97.56 267 ASP A N 1
ATOM 1927 C CA . ASP A 1 267 ? 8.619 1.448 -8.417 1.00 97.56 267 ASP A CA 1
ATOM 1928 C C . ASP A 1 267 ? 7.400 1.056 -7.576 1.00 97.56 267 ASP A C 1
ATOM 1930 O O . ASP A 1 267 ? 7.510 0.907 -6.354 1.00 97.56 267 ASP A O 1
ATOM 1934 N N . GLN A 1 268 ? 6.251 0.833 -8.210 1.00 97.25 268 GLN A N 1
ATOM 1935 C CA . GLN A 1 268 ? 4.983 0.554 -7.550 1.00 97.25 268 GLN A CA 1
ATOM 1936 C C . GLN A 1 268 ? 4.747 -0.928 -7.264 1.00 97.25 268 GLN A C 1
ATOM 1938 O O . GLN A 1 268 ? 5.268 -1.838 -7.913 1.00 97.25 268 GLN A O 1
ATOM 1943 N N . THR A 1 269 ? 3.864 -1.173 -6.298 1.00 97.50 269 THR A N 1
ATOM 1944 C CA . THR A 1 269 ? 3.462 -2.510 -5.875 1.00 97.50 269 THR A CA 1
ATOM 1945 C C . THR A 1 269 ? 1.948 -2.705 -5.847 1.00 97.50 269 THR A C 1
ATOM 1947 O O . THR A 1 269 ? 1.176 -1.754 -5.721 1.00 97.50 269 THR A O 1
ATOM 1950 N N . ALA A 1 270 ? 1.508 -3.965 -5.926 1.00 96.50 270 ALA A N 1
ATOM 1951 C CA . ALA A 1 270 ? 0.141 -4.370 -5.596 1.00 96.50 270 ALA A CA 1
ATOM 1952 C C . ALA A 1 270 ? 0.099 -5.748 -4.928 1.00 96.50 270 ALA A C 1
ATOM 1954 O O . ALA A 1 270 ? 0.751 -6.693 -5.372 1.00 96.50 270 ALA A O 1
ATOM 1955 N N . LEU A 1 271 ? -0.742 -5.881 -3.898 1.00 96.81 271 LEU A N 1
ATOM 1956 C CA . LEU A 1 271 ? -1.066 -7.168 -3.281 1.00 96.81 271 LEU A CA 1
ATOM 1957 C C . LEU A 1 271 ? -2.332 -7.766 -3.908 1.00 96.81 271 LEU A C 1
ATOM 1959 O O . LEU A 1 271 ? -3.409 -7.150 -3.949 1.00 96.81 271 LEU A O 1
ATOM 1963 N N . VAL A 1 272 ? -2.211 -9.000 -4.395 1.00 96.06 272 VAL A N 1
ATOM 1964 C CA . VAL A 1 272 ? -3.304 -9.756 -4.998 1.00 96.06 272 VAL A CA 1
ATOM 1965 C C . VAL A 1 272 ? -3.378 -11.177 -4.483 1.00 96.06 272 VAL A C 1
ATOM 1967 O O . VAL A 1 272 ? -2.669 -12.056 -4.951 1.00 96.06 272 VAL A O 1
ATOM 1970 N N . GLY A 1 273 ? -4.307 -11.409 -3.552 1.00 93.38 273 GLY A N 1
ATOM 1971 C CA . GLY A 1 273 ? -4.435 -12.714 -2.915 1.00 93.38 273 GLY A CA 1
ATOM 1972 C C . GLY A 1 273 ? -3.154 -13.042 -2.157 1.00 93.38 273 GLY A C 1
ATOM 1973 O O . GLY A 1 273 ? -2.787 -12.319 -1.236 1.00 93.38 273 GLY A O 1
ATOM 1974 N N . ASP A 1 274 ? -2.486 -14.109 -2.575 1.00 95.94 274 ASP A N 1
ATOM 1975 C CA . ASP A 1 274 ? -1.207 -14.587 -2.054 1.00 95.94 274 ASP A CA 1
ATOM 1976 C C . ASP A 1 274 ? 0.015 -14.011 -2.792 1.00 95.94 274 ASP A C 1
ATOM 1978 O O . ASP A 1 274 ? 1.145 -14.383 -2.474 1.00 95.94 274 ASP A O 1
ATOM 1982 N N . ARG A 1 275 ? -0.178 -13.087 -3.742 1.00 98.38 275 ARG A N 1
ATOM 1983 C CA . ARG A 1 275 ? 0.889 -12.548 -4.596 1.00 98.38 275 ARG A CA 1
ATOM 1984 C C . ARG A 1 275 ? 1.183 -11.078 -4.350 1.00 98.38 275 ARG A C 1
ATOM 1986 O O . ARG A 1 275 ? 0.274 -10.272 -4.148 1.00 98.38 275 ARG A O 1
ATOM 1993 N N . LEU A 1 276 ? 2.458 -10.729 -4.460 1.00 98.75 276 LEU A N 1
ATOM 1994 C CA . LEU A 1 276 ? 2.943 -9.360 -4.599 1.00 98.75 276 LEU A CA 1
ATOM 1995 C C . LEU A 1 276 ? 3.375 -9.135 -6.046 1.00 98.75 276 LEU A C 1
ATOM 1997 O O . LEU A 1 276 ? 4.119 -9.940 -6.594 1.00 98.75 276 LEU A O 1
ATOM 2001 N N . PHE A 1 277 ? 2.952 -8.022 -6.628 1.00 98.75 277 PHE A N 1
ATOM 2002 C CA . PHE A 1 277 ? 3.408 -7.532 -7.924 1.00 98.75 277 PHE A CA 1
ATOM 2003 C C . PHE A 1 277 ? 4.297 -6.316 -7.695 1.00 98.75 277 PHE A C 1
ATOM 2005 O O . PHE A 1 277 ? 3.932 -5.463 -6.887 1.00 98.75 277 PHE A O 1
ATOM 2012 N N . VAL A 1 278 ? 5.426 -6.244 -8.398 1.00 98.75 278 VAL A N 1
ATOM 2013 C CA . VAL A 1 278 ? 6.387 -5.132 -8.345 1.00 98.75 278 VAL A CA 1
ATOM 2014 C C . VAL A 1 278 ? 6.662 -4.660 -9.769 1.00 98.75 278 VAL A C 1
ATOM 2016 O O . VAL A 1 278 ? 7.089 -5.476 -10.590 1.00 98.75 278 VAL A O 1
ATOM 2019 N N . SER A 1 279 ? 6.410 -3.384 -10.072 1.00 98.62 279 SER A N 1
ATOM 2020 C CA . SER A 1 279 ? 6.768 -2.803 -11.368 1.00 98.62 279 SER A CA 1
ATOM 2021 C C . SER A 1 279 ? 8.255 -2.479 -11.440 1.00 98.62 279 SER A C 1
ATOM 2023 O O . SER A 1 279 ? 8.854 -2.033 -10.462 1.00 98.62 279 SER A O 1
ATOM 2025 N N . LEU A 1 280 ? 8.838 -2.761 -12.604 1.00 98.62 280 LEU A N 1
ATOM 2026 C CA . LEU A 1 280 ? 10.230 -2.495 -12.943 1.00 98.62 280 LEU A CA 1
ATOM 2027 C C . LEU A 1 280 ? 10.284 -1.576 -14.166 1.00 98.62 280 LEU A C 1
ATOM 2029 O O . LEU A 1 280 ? 9.832 -1.963 -15.257 1.00 98.62 280 LEU A O 1
ATOM 2033 N N . GLU A 1 281 ? 10.841 -0.378 -14.000 1.00 98.25 281 GLU A N 1
ATOM 2034 C CA . GLU A 1 281 ? 10.915 0.619 -15.073 1.00 98.25 281 GLU A CA 1
ATOM 2035 C C . GLU A 1 281 ? 11.980 0.259 -16.121 1.00 98.25 281 GLU A C 1
ATOM 2037 O O . GLU A 1 281 ? 11.700 0.368 -17.317 1.00 98.25 281 GLU A O 1
ATOM 2042 N N . ARG A 1 282 ? 13.138 -0.272 -15.691 1.00 97.94 282 ARG A N 1
ATOM 2043 C CA . ARG A 1 282 ? 14.280 -0.661 -16.542 1.00 97.94 282 ARG A CA 1
ATOM 2044 C C . ARG A 1 282 ? 14.850 0.525 -17.325 1.00 97.94 282 ARG A C 1
ATOM 2046 O O . ARG A 1 282 ? 14.714 0.586 -18.554 1.00 97.94 282 ARG A O 1
ATOM 2053 N N . LEU A 1 283 ? 15.469 1.469 -16.620 1.00 97.75 283 LEU A N 1
ATOM 2054 C CA . LEU A 1 283 ? 15.913 2.753 -17.174 1.00 97.75 283 LEU A CA 1
ATOM 2055 C C . LEU A 1 283 ? 17.434 2.877 -17.274 1.00 97.75 283 LEU A C 1
ATOM 2057 O O . LEU A 1 283 ? 18.165 2.733 -16.303 1.00 97.75 283 LEU A O 1
ATOM 2061 N N . ASP A 1 284 ? 17.906 3.320 -18.439 1.00 96.56 284 ASP A N 1
ATOM 2062 C CA . ASP A 1 284 ? 19.330 3.532 -18.676 1.00 96.56 284 ASP A 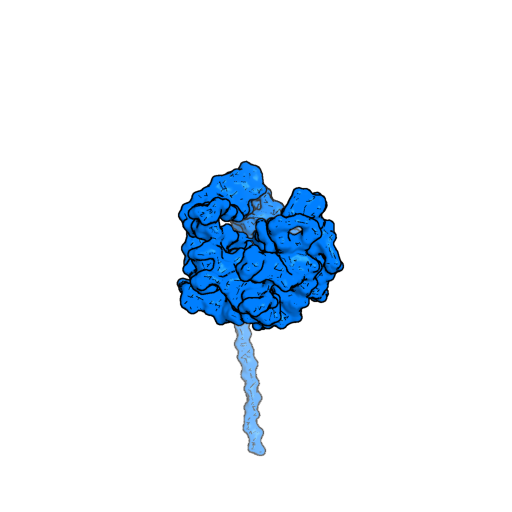CA 1
ATOM 2063 C C . ASP A 1 284 ? 19.768 4.913 -18.163 1.00 96.56 284 ASP A C 1
ATOM 2065 O O . ASP A 1 284 ? 19.649 5.941 -18.848 1.00 96.56 284 ASP A O 1
ATOM 2069 N N . ARG A 1 285 ? 20.344 4.948 -16.957 1.00 93.25 285 ARG A N 1
ATOM 2070 C CA . ARG A 1 285 ? 20.881 6.179 -16.344 1.00 93.25 285 ARG A CA 1
ATOM 2071 C C . ARG A 1 285 ? 21.964 6.874 -17.173 1.00 93.25 285 ARG A C 1
ATOM 2073 O O . ARG A 1 285 ? 22.137 8.089 -17.064 1.00 93.25 285 ARG A O 1
ATOM 2080 N N . THR A 1 286 ? 22.689 6.147 -18.028 1.00 95.00 286 THR A N 1
ATOM 2081 C CA . THR A 1 286 ? 23.725 6.735 -18.898 1.00 95.00 286 THR A CA 1
ATOM 2082 C C . THR A 1 286 ? 23.120 7.471 -20.094 1.00 95.00 286 THR A C 1
ATOM 2084 O O . THR A 1 286 ? 23.755 8.361 -20.665 1.00 95.00 286 THR A O 1
ATOM 2087 N N . ARG A 1 287 ? 21.856 7.174 -20.421 1.00 93.94 287 ARG A N 1
ATOM 2088 C CA . ARG A 1 287 ? 21.063 7.834 -21.463 1.00 93.94 287 ARG A CA 1
ATOM 2089 C C . ARG A 1 287 ? 19.930 8.677 -20.883 1.00 93.94 287 ARG A C 1
ATOM 2091 O O . ARG A 1 287 ? 18.842 8.718 -21.443 1.00 93.94 287 ARG A O 1
ATOM 2098 N N . ARG A 1 288 ? 20.208 9.395 -19.788 1.00 91.62 288 ARG A N 1
ATOM 2099 C CA . ARG A 1 288 ? 19.250 10.294 -19.115 1.00 91.62 288 ARG A CA 1
ATOM 2100 C C . ARG A 1 288 ? 17.957 9.583 -18.698 1.00 91.62 288 ARG A C 1
ATOM 2102 O O . ARG A 1 288 ? 16.888 10.161 -18.846 1.00 91.62 288 ARG A O 1
ATOM 2109 N N . PHE A 1 289 ? 18.077 8.362 -18.178 1.00 94.12 289 PHE A N 1
ATOM 2110 C CA . PHE A 1 289 ? 16.937 7.554 -17.737 1.00 94.12 289 PHE A CA 1
ATOM 2111 C C . PHE A 1 289 ? 15.961 7.223 -18.876 1.00 94.12 289 PHE A C 1
ATOM 2113 O O . PHE A 1 289 ? 14.763 7.086 -18.662 1.00 94.12 289 PHE A O 1
ATOM 2120 N N . ALA A 1 290 ? 16.466 7.089 -20.107 1.00 95.31 290 ALA A N 1
ATOM 2121 C CA . ALA A 1 290 ? 15.659 6.594 -21.213 1.00 95.31 290 ALA A CA 1
ATOM 2122 C C . ALA A 1 290 ? 15.340 5.104 -20.998 1.00 95.31 290 ALA A C 1
ATOM 2124 O O . ALA A 1 290 ? 16.236 4.354 -20.590 1.00 95.31 290 ALA A O 1
ATOM 2125 N N . PRO A 1 291 ? 14.133 4.632 -21.352 1.00 96.56 291 PRO A N 1
ATOM 2126 C CA . PRO A 1 291 ? 13.799 3.223 -21.213 1.00 96.56 291 PRO A CA 1
ATOM 2127 C C . PRO A 1 291 ? 14.786 2.306 -21.946 1.00 96.56 291 PRO A C 1
ATOM 2129 O O . PRO A 1 291 ? 15.127 2.522 -23.116 1.00 96.56 291 PRO A O 1
ATOM 2132 N N . ALA A 1 292 ? 15.251 1.262 -21.259 1.00 96.88 292 ALA A N 1
ATOM 2133 C CA . ALA A 1 292 ? 16.176 0.256 -21.788 1.00 96.88 292 ALA A CA 1
ATOM 2134 C C . ALA A 1 292 ? 15.450 -0.950 -22.420 1.00 96.88 292 ALA A C 1
ATOM 2136 O O . ALA A 1 292 ? 16.063 -1.953 -22.794 1.00 96.88 292 ALA A O 1
ATOM 2137 N N . GLY A 1 293 ? 14.123 -0.887 -22.522 1.00 96.31 293 GLY A N 1
ATOM 2138 C CA . GLY A 1 293 ? 13.262 -1.879 -23.157 1.00 96.31 293 GLY A CA 1
ATOM 2139 C C . GLY A 1 293 ? 11.908 -1.944 -22.464 1.00 96.31 293 GLY A C 1
ATOM 2140 O O . GLY A 1 293 ? 11.586 -1.074 -21.665 1.00 96.31 293 GLY A O 1
ATOM 2141 N N . ARG A 1 294 ? 11.140 -2.999 -22.748 1.00 97.81 294 ARG A N 1
ATOM 2142 C CA . ARG A 1 294 ? 9.819 -3.196 -22.144 1.00 97.81 294 ARG A CA 1
ATOM 2143 C C . ARG A 1 294 ? 9.915 -3.320 -20.624 1.00 97.81 294 ARG A C 1
ATOM 2145 O O . ARG A 1 294 ? 10.877 -3.912 -20.111 1.00 97.81 294 ARG A O 1
ATOM 2152 N N . SER A 1 295 ? 8.923 -2.781 -19.928 1.00 98.19 295 SER A N 1
ATOM 2153 C CA . SER A 1 295 ? 8.813 -2.901 -18.478 1.00 98.19 295 SER A CA 1
ATOM 2154 C C . SER A 1 295 ? 8.312 -4.276 -18.066 1.00 98.19 295 SER A C 1
ATOM 2156 O O . SER A 1 295 ? 7.879 -5.097 -18.883 1.00 98.19 295 SER A O 1
ATOM 2158 N N . ARG A 1 296 ? 8.435 -4.566 -16.770 1.00 98.50 296 ARG A N 1
ATOM 2159 C CA . ARG A 1 296 ? 8.082 -5.871 -16.214 1.00 98.50 296 ARG A CA 1
ATOM 2160 C C . ARG A 1 296 ? 7.305 -5.720 -14.920 1.00 98.50 296 ARG A C 1
ATOM 2162 O O . ARG A 1 296 ? 7.583 -4.820 -14.136 1.00 98.50 296 ARG A O 1
ATOM 2169 N N . LEU A 1 297 ? 6.399 -6.661 -14.671 1.00 98.69 297 LEU A N 1
ATOM 2170 C CA . LEU A 1 297 ? 5.906 -6.948 -13.328 1.00 98.69 297 LEU A CA 1
ATOM 2171 C C . LEU A 1 297 ? 6.568 -8.226 -12.828 1.00 98.69 297 LEU A C 1
ATOM 2173 O O . LEU A 1 297 ? 6.328 -9.301 -13.383 1.00 98.69 297 LEU A O 1
ATOM 2177 N N . VAL A 1 298 ? 7.376 -8.130 -11.776 1.00 98.75 298 VAL A N 1
ATOM 2178 C CA . VAL A 1 298 ? 7.860 -9.316 -11.060 1.00 98.75 298 VAL A CA 1
ATOM 2179 C C . VAL A 1 298 ? 6.825 -9.719 -10.019 1.00 98.75 298 VAL A C 1
ATOM 2181 O O . VAL A 1 298 ? 6.270 -8.872 -9.320 1.00 98.75 298 VAL A O 1
ATOM 2184 N N . VAL A 1 299 ? 6.549 -11.019 -9.936 1.00 98.88 299 VAL A N 1
ATOM 2185 C CA . VAL A 1 299 ? 5.497 -11.582 -9.091 1.00 98.88 299 VAL A CA 1
ATOM 2186 C C . VAL A 1 299 ? 6.115 -12.486 -8.043 1.00 98.88 299 VAL A C 1
ATOM 2188 O O . VAL A 1 299 ? 6.772 -13.470 -8.385 1.00 98.88 299 VAL A O 1
ATOM 2191 N N . LEU A 1 300 ? 5.884 -12.171 -6.774 1.00 98.88 300 LEU A N 1
ATOM 2192 C CA . LEU A 1 300 ? 6.358 -12.951 -5.638 1.00 98.88 300 LEU A CA 1
ATOM 2193 C C . LEU A 1 300 ? 5.192 -13.677 -4.971 1.00 98.88 300 LEU A C 1
ATOM 2195 O O . LEU A 1 300 ? 4.105 -13.115 -4.826 1.00 98.88 300 LEU A O 1
ATOM 2199 N N . ASP A 1 301 ? 5.438 -14.903 -4.520 1.00 98.62 301 ASP A N 1
ATOM 2200 C CA . ASP A 1 301 ? 4.588 -15.581 -3.546 1.00 98.62 301 ASP A CA 1
ATOM 2201 C C . ASP A 1 301 ? 4.858 -15.003 -2.153 1.00 98.62 301 ASP A C 1
ATOM 2203 O O . ASP A 1 301 ? 5.987 -15.005 -1.669 1.00 98.62 301 ASP A O 1
ATOM 2207 N N . THR A 1 302 ? 3.821 -14.496 -1.494 1.00 98.31 302 THR A N 1
ATOM 2208 C CA . THR A 1 302 ? 3.967 -13.757 -0.230 1.00 98.31 302 THR A CA 1
ATOM 2209 C C . THR A 1 302 ? 4.191 -14.646 0.992 1.00 98.31 302 THR A C 1
ATOM 2211 O O . THR A 1 302 ? 4.539 -14.138 2.064 1.00 98.31 302 THR A O 1
ATOM 2214 N N . ALA A 1 303 ? 3.995 -15.962 0.864 1.00 97.69 303 ALA A N 1
ATOM 2215 C CA . ALA A 1 303 ? 4.277 -16.914 1.931 1.00 97.69 303 ALA A CA 1
ATOM 2216 C C . ALA A 1 303 ? 5.771 -17.269 1.985 1.00 97.69 303 ALA A C 1
ATOM 2218 O O . ALA A 1 303 ? 6.340 -17.358 3.073 1.00 97.69 303 ALA A O 1
ATOM 2219 N N . SER A 1 304 ? 6.398 -17.452 0.823 1.00 98.12 304 SER A N 1
ATOM 2220 C CA . SER A 1 304 ? 7.790 -17.893 0.675 1.00 98.12 304 SER A CA 1
ATOM 2221 C C . SER A 1 304 ? 8.775 -16.792 0.277 1.00 98.12 304 SER A C 1
ATOM 2223 O O . SER A 1 304 ? 9.979 -17.026 0.335 1.00 98.12 304 SER A O 1
ATOM 2225 N N . ASP A 1 305 ? 8.282 -15.622 -0.136 1.00 98.44 305 ASP A N 1
ATOM 2226 C CA . ASP A 1 305 ? 9.054 -14.516 -0.724 1.00 98.44 305 ASP A CA 1
ATOM 2227 C C . ASP A 1 305 ? 9.782 -14.891 -2.029 1.00 98.44 305 ASP A C 1
ATOM 2229 O O . ASP A 1 305 ? 10.652 -14.163 -2.510 1.00 98.44 305 ASP A O 1
ATOM 2233 N N . ALA A 1 306 ? 9.415 -16.023 -2.636 1.00 98.56 306 ALA A N 1
ATOM 2234 C CA . ALA A 1 306 ? 9.999 -16.491 -3.881 1.00 98.56 306 ALA A CA 1
ATOM 2235 C C . ALA A 1 306 ? 9.366 -15.790 -5.086 1.00 98.56 306 ALA A C 1
ATOM 2237 O O . ALA A 1 306 ? 8.147 -15.626 -5.155 1.00 98.56 306 ALA A O 1
ATOM 2238 N N . VAL A 1 307 ? 10.183 -15.453 -6.085 1.00 98.75 307 VAL A N 1
ATOM 2239 C CA . VAL A 1 307 ? 9.673 -15.019 -7.389 1.00 98.75 307 VAL A CA 1
ATOM 2240 C C . VAL A 1 307 ? 9.033 -16.215 -8.094 1.00 98.75 307 VAL A C 1
ATOM 2242 O O . VAL A 1 307 ? 9.689 -17.222 -8.355 1.00 98.75 307 VAL A O 1
ATOM 2245 N N . VAL A 1 308 ? 7.745 -16.095 -8.408 1.00 98.50 308 VAL A N 1
ATOM 2246 C CA . VAL A 1 308 ? 6.921 -17.149 -9.023 1.00 98.50 308 VAL A CA 1
ATOM 2247 C C . VAL A 1 308 ? 6.500 -16.832 -10.454 1.00 98.50 308 VAL A C 1
ATOM 2249 O O . VAL A 1 308 ? 5.939 -17.687 -11.136 1.00 98.50 308 VAL A O 1
ATOM 2252 N N . GLY A 1 309 ? 6.770 -15.620 -10.934 1.00 98.38 309 GLY A N 1
ATOM 2253 C CA . GLY A 1 309 ? 6.502 -15.253 -12.315 1.00 98.38 309 GLY A CA 1
ATOM 2254 C C . GLY A 1 309 ? 6.981 -13.854 -12.654 1.00 98.38 309 GLY A C 1
ATOM 2255 O O . GLY A 1 309 ? 7.265 -13.047 -11.771 1.00 98.38 309 GLY A O 1
ATOM 2256 N N . VAL A 1 310 ? 7.054 -13.583 -13.953 1.00 98.56 310 VAL A N 1
ATOM 2257 C CA . VAL A 1 310 ? 7.334 -12.257 -14.499 1.00 98.56 310 VAL A CA 1
ATOM 2258 C C . VAL A 1 310 ? 6.430 -12.030 -15.696 1.00 98.56 310 VAL A C 1
ATOM 2260 O O . VAL A 1 310 ? 6.341 -12.888 -16.573 1.00 98.56 310 VAL A O 1
ATOM 2263 N N . VAL A 1 311 ? 5.767 -10.880 -15.720 1.00 98.75 311 VAL A N 1
ATOM 2264 C CA . VAL A 1 311 ? 4.956 -10.424 -16.849 1.00 98.75 311 VAL A CA 1
ATOM 2265 C C . VAL A 1 311 ? 5.749 -9.353 -17.581 1.00 98.75 311 VAL A C 1
ATOM 2267 O O . VAL A 1 311 ? 6.114 -8.348 -16.979 1.00 98.75 311 VAL A O 1
ATOM 2270 N N . GLU A 1 312 ? 6.038 -9.568 -18.862 1.00 98.31 312 GLU A N 1
ATOM 2271 C CA . GLU A 1 312 ? 6.556 -8.509 -19.731 1.00 98.31 312 GLU A CA 1
ATOM 2272 C C . GLU A 1 312 ? 5.379 -7.680 -20.255 1.00 98.31 312 GLU A C 1
ATOM 2274 O O . GLU A 1 312 ? 4.437 -8.239 -20.822 1.00 98.31 312 GLU A O 1
ATOM 2279 N N . LEU A 1 313 ? 5.431 -6.369 -20.030 1.00 98.50 313 LEU A N 1
ATOM 2280 C CA . LEU A 1 313 ? 4.378 -5.419 -20.392 1.00 98.50 313 LEU A CA 1
ATOM 2281 C C . LEU A 1 313 ? 4.544 -4.915 -21.820 1.00 98.50 313 LEU A C 1
ATOM 2283 O O . LEU A 1 313 ? 5.612 -5.070 -22.399 1.00 98.50 313 LEU A O 1
ATOM 2287 N N . THR A 1 314 ? 3.507 -4.358 -22.436 1.00 97.06 314 THR A N 1
ATOM 2288 C CA . THR A 1 314 ? 3.526 -3.861 -23.824 1.00 97.06 314 THR A CA 1
ATOM 2289 C C . THR A 1 314 ? 4.508 -2.715 -24.028 1.00 97.06 314 THR A C 1
ATOM 2291 O O . THR A 1 314 ? 5.319 -2.771 -24.958 1.00 97.06 314 THR A O 1
ATOM 2294 N N . GLY A 1 315 ? 4.451 -1.718 -23.160 1.00 96.38 315 GLY A N 1
ATOM 2295 C CA . GLY A 1 315 ? 5.297 -0.539 -23.154 1.00 96.38 315 GLY A CA 1
ATOM 2296 C C . GLY A 1 315 ? 6.505 -0.653 -22.232 1.00 96.38 315 GLY A C 1
ATOM 2297 O O . GLY A 1 315 ? 7.027 -1.729 -21.926 1.00 96.38 315 GLY A O 1
ATOM 2298 N N . ALA A 1 316 ? 7.004 0.515 -21.850 1.00 97.38 316 ALA A N 1
ATOM 2299 C CA . ALA A 1 316 ? 8.192 0.691 -21.037 1.00 97.38 316 ALA A CA 1
ATOM 2300 C C . ALA A 1 316 ? 7.951 1.760 -19.969 1.00 97.38 316 ALA A C 1
ATOM 2302 O O . ALA A 1 316 ? 6.970 2.498 -20.051 1.00 97.38 316 ALA A O 1
ATOM 2303 N N . ASN A 1 317 ? 8.878 1.860 -19.014 1.00 96.94 317 ASN A N 1
ATOM 2304 C CA . ASN A 1 317 ? 8.816 2.806 -17.907 1.00 96.94 317 ASN A CA 1
ATOM 2305 C C . ASN A 1 317 ? 7.500 2.705 -17.115 1.00 96.94 317 ASN A C 1
ATOM 2307 O O . ASN A 1 317 ? 6.656 3.602 -17.145 1.00 96.94 317 ASN A O 1
ATOM 2311 N N . ALA A 1 318 ? 7.298 1.550 -16.473 1.00 96.38 318 ALA A N 1
ATOM 2312 C CA . ALA A 1 318 ? 6.108 1.243 -15.690 1.00 96.38 318 ALA A CA 1
ATOM 2313 C C . ALA A 1 318 ? 6.056 2.010 -14.353 1.00 96.38 318 ALA A C 1
ATOM 2315 O O . ALA A 1 318 ? 6.210 1.419 -13.278 1.00 96.38 318 ALA A O 1
ATOM 2316 N N . PHE A 1 319 ? 5.826 3.315 -14.468 1.00 90.19 319 PHE A N 1
ATOM 2317 C CA . PHE A 1 319 ? 5.739 4.318 -13.411 1.00 90.19 319 PHE A CA 1
ATOM 2318 C C . PHE A 1 319 ? 4.469 5.161 -13.590 1.00 90.19 319 PHE A C 1
ATOM 2320 O O . PHE A 1 319 ? 3.987 5.362 -14.705 1.00 90.19 319 PHE A O 1
ATOM 2327 N N . GLY A 1 320 ? 3.935 5.692 -12.488 1.00 85.25 320 GLY A N 1
ATOM 2328 C CA . GLY A 1 320 ? 2.940 6.762 -12.532 1.00 85.25 320 GLY A CA 1
ATOM 2329 C C . GLY A 1 320 ? 2.728 7.425 -11.173 1.00 85.25 320 GLY A C 1
ATOM 2330 O O . GLY A 1 320 ? 3.056 6.859 -10.132 1.00 85.25 320 GLY A O 1
ATOM 2331 N N . ASP A 1 321 ? 2.093 8.598 -11.153 1.00 79.62 321 ASP A N 1
ATOM 2332 C CA . ASP A 1 321 ? 1.781 9.345 -9.916 1.00 79.62 321 ASP A CA 1
ATOM 2333 C C . ASP A 1 321 ? 0.565 8.766 -9.146 1.00 79.62 321 ASP A C 1
ATOM 2335 O O . ASP A 1 321 ? -0.142 9.436 -8.388 1.00 79.62 321 ASP A O 1
ATOM 2339 N N . SER A 1 322 ? 0.260 7.483 -9.360 1.00 79.44 322 SER A N 1
ATOM 2340 C CA . SER A 1 322 ? -0.777 6.776 -8.615 1.00 79.44 322 SER A CA 1
ATOM 2341 C C . SER A 1 322 ? -0.269 6.333 -7.240 1.00 79.44 322 SER A C 1
ATOM 2343 O O . SER A 1 322 ? 0.909 6.089 -6.995 1.00 79.44 322 SER A O 1
ATOM 2345 N N . SER A 1 323 ? -1.191 6.161 -6.292 1.00 74.75 323 SER A N 1
ATOM 2346 C CA . SER A 1 323 ? -0.850 5.677 -4.948 1.00 74.75 323 SER A CA 1
ATOM 2347 C C . SER A 1 323 ? -0.521 4.174 -4.885 1.00 74.75 323 SER A C 1
ATOM 2349 O O . SER A 1 323 ? -0.592 3.621 -3.796 1.00 74.75 323 SER A O 1
ATOM 2351 N N . SER A 1 324 ? -0.316 3.481 -6.009 1.00 86.62 324 SER A N 1
ATOM 2352 C CA . SER A 1 324 ? 0.063 2.056 -6.183 1.00 86.62 324 SER A CA 1
ATOM 2353 C C . SER A 1 324 ? -0.352 1.593 -7.588 1.00 86.62 324 SER A C 1
ATOM 2355 O O . SER A 1 324 ? -1.041 2.329 -8.307 1.00 86.62 324 SER A O 1
ATOM 2357 N N . LEU A 1 325 ? -0.001 0.350 -7.945 1.00 93.00 325 LEU A N 1
ATOM 2358 C CA . LEU A 1 325 ? -0.597 -0.337 -9.091 1.00 93.00 325 LEU A CA 1
ATOM 2359 C C . LEU A 1 325 ? -2.105 -0.506 -8.854 1.00 93.00 325 LEU A C 1
ATOM 2361 O O . LEU A 1 325 ? -2.547 -1.227 -7.951 1.00 93.00 325 LEU A O 1
ATOM 2365 N N . ALA A 1 326 ? -2.906 0.183 -9.662 1.00 92.31 326 ALA A N 1
ATOM 2366 C CA . ALA A 1 326 ? -4.346 0.242 -9.474 1.00 92.31 326 ALA A CA 1
ATOM 2367 C C . ALA A 1 326 ? -5.022 -1.083 -9.847 1.00 92.31 326 ALA A C 1
ATOM 2369 O O . ALA A 1 326 ? -4.573 -1.820 -10.722 1.00 92.31 326 ALA A O 1
ATOM 2370 N N . ARG A 1 327 ? -6.162 -1.362 -9.210 1.00 92.81 327 ARG A N 1
ATOM 2371 C CA . ARG A 1 327 ? -7.057 -2.450 -9.613 1.00 92.81 327 ARG A CA 1
ATOM 2372 C C . ARG A 1 327 ? -8.300 -1.902 -10.265 1.00 92.81 327 ARG A C 1
ATOM 2374 O O . ARG A 1 327 ? -9.018 -1.108 -9.659 1.00 92.81 327 ARG A O 1
ATOM 2381 N N . GLU A 1 328 ? -8.588 -2.398 -11.456 1.00 92.88 328 GLU A N 1
ATOM 2382 C CA . GLU A 1 328 ? -9.820 -2.065 -12.144 1.00 92.88 328 GLU A CA 1
ATOM 2383 C C . GLU A 1 328 ? -11.029 -2.668 -11.401 1.00 92.88 328 GLU A C 1
ATOM 2385 O O . GLU A 1 328 ? -11.087 -3.885 -11.176 1.00 92.88 328 GLU A O 1
ATOM 2390 N N . PRO A 1 329 ? -12.025 -1.846 -11.019 1.00 87.94 329 PRO A N 1
ATOM 2391 C CA . PRO A 1 329 ? -13.267 -2.345 -10.447 1.00 87.94 329 PRO A CA 1
ATOM 2392 C C . PRO A 1 329 ? -14.001 -3.285 -11.411 1.00 87.94 329 PRO A C 1
ATOM 2394 O O . PRO A 1 329 ? -14.118 -3.020 -12.604 1.00 87.94 329 PRO A O 1
ATOM 2397 N N . GLY A 1 330 ? -14.551 -4.378 -10.886 1.00 90.38 330 GLY A N 1
ATOM 2398 C CA . GLY A 1 330 ? -15.293 -5.362 -11.676 1.00 90.38 330 GLY A CA 1
ATOM 2399 C C . GLY A 1 330 ? -14.400 -6.458 -12.253 1.00 90.38 330 GLY A C 1
ATOM 2400 O O . GLY A 1 330 ? -14.588 -7.615 -11.890 1.00 90.38 330 GLY A O 1
ATOM 2401 N N . SER A 1 331 ? -13.422 -6.115 -13.099 1.00 92.25 331 SER A N 1
ATOM 2402 C CA . SER A 1 331 ? -12.512 -7.117 -13.683 1.00 92.25 331 SER A CA 1
ATOM 2403 C C . SER A 1 331 ? -11.468 -7.621 -12.680 1.00 92.25 331 SER A C 1
ATOM 2405 O O . SER A 1 331 ? -11.038 -8.769 -12.758 1.00 92.25 331 SER A O 1
ATOM 2407 N N . GLY A 1 332 ? -11.056 -6.770 -11.732 1.00 93.06 332 GLY A N 1
ATOM 2408 C CA . GLY A 1 332 ? -10.008 -7.071 -10.758 1.00 93.06 332 GLY A CA 1
ATOM 2409 C C . GLY A 1 332 ? -8.590 -7.091 -11.337 1.00 93.06 332 GLY A C 1
ATOM 2410 O O . GLY A 1 332 ? -7.651 -7.372 -10.581 1.00 93.06 332 GLY A O 1
ATOM 2411 N N . LYS A 1 333 ? -8.433 -6.786 -12.634 1.00 96.94 333 LYS A N 1
ATOM 2412 C CA . LYS A 1 333 ? -7.138 -6.695 -13.315 1.00 96.94 333 LYS A CA 1
ATOM 2413 C C . LYS A 1 333 ? -6.312 -5.543 -12.757 1.00 96.94 333 LYS A C 1
ATOM 2415 O O . LYS A 1 333 ? -6.862 -4.542 -12.294 1.00 96.94 333 LYS A O 1
ATOM 2420 N N . LEU A 1 334 ? -4.994 -5.700 -12.797 1.00 97.62 334 LEU A N 1
ATOM 2421 C CA . LEU A 1 334 ? -4.076 -4.603 -12.518 1.00 97.62 334 LEU A CA 1
ATOM 2422 C C . LEU A 1 334 ? -4.070 -3.658 -13.717 1.00 97.62 334 LEU A C 1
ATOM 2424 O O . LEU A 1 334 ? -4.058 -4.130 -14.850 1.00 97.62 334 LEU A O 1
ATOM 2428 N N . VAL A 1 335 ? -4.084 -2.355 -13.461 1.00 96.88 335 VAL A N 1
ATOM 2429 C CA . VAL A 1 335 ? -3.866 -1.314 -14.467 1.00 96.88 335 VAL A CA 1
ATOM 2430 C C . VAL A 1 335 ? -2.470 -0.762 -14.241 1.00 96.88 335 VAL A C 1
ATOM 2432 O O . VAL A 1 335 ? -2.170 -0.282 -13.145 1.00 96.88 335 VAL A O 1
ATOM 2435 N N . VAL A 1 336 ? -1.628 -0.869 -15.262 1.00 97.25 336 VAL A N 1
ATOM 2436 C CA . VAL A 1 336 ? -0.237 -0.426 -15.226 1.00 97.25 336 VAL A CA 1
ATOM 2437 C C . VAL A 1 336 ? -0.098 0.802 -16.112 1.00 97.25 336 VAL A C 1
ATOM 2439 O O . VAL A 1 336 ? -0.521 0.778 -17.267 1.00 97.25 336 VAL A O 1
ATOM 2442 N N . ASN A 1 337 ? 0.463 1.866 -15.546 1.00 96.19 337 ASN A N 1
ATOM 2443 C CA . ASN A 1 337 ? 0.894 3.038 -16.297 1.00 96.19 337 ASN A CA 1
ATOM 2444 C C . ASN A 1 337 ? 2.239 2.707 -16.937 1.00 96.19 337 ASN A C 1
ATOM 2446 O O . ASN A 1 337 ? 3.129 2.234 -16.236 1.00 96.19 337 ASN A O 1
ATOM 2450 N N . GLU A 1 338 ? 2.379 2.931 -18.236 1.00 96.75 338 GLU A N 1
ATOM 2451 C CA . GLU A 1 338 ? 3.625 2.726 -18.969 1.00 96.75 338 GLU A CA 1
ATOM 2452 C C . GLU A 1 338 ? 3.958 4.035 -19.675 1.00 96.75 338 GLU A C 1
ATOM 2454 O O . GLU A 1 338 ? 3.433 4.312 -20.752 1.00 96.75 338 GLU A O 1
ATOM 2459 N N . ALA A 1 339 ? 4.772 4.873 -19.031 1.00 95.00 339 ALA A N 1
ATOM 2460 C CA . ALA A 1 339 ? 5.021 6.253 -19.453 1.00 95.00 339 ALA A CA 1
ATOM 2461 C C . ALA A 1 339 ? 5.920 6.364 -20.698 1.00 95.00 339 ALA A C 1
ATOM 2463 O O . ALA A 1 339 ? 6.063 7.442 -21.274 1.00 95.00 339 ALA A O 1
ATOM 2464 N N . GLY A 1 340 ? 6.557 5.263 -21.109 1.00 95.19 340 GLY A N 1
ATOM 2465 C CA . GLY A 1 340 ? 7.548 5.285 -22.178 1.00 95.19 340 GLY A CA 1
ATOM 2466 C C . GLY A 1 340 ? 8.698 6.241 -21.850 1.00 95.19 340 GLY A C 1
ATOM 2467 O O . GLY A 1 340 ? 9.164 6.328 -20.710 1.00 95.19 340 GLY A O 1
ATOM 2468 N N . ASP A 1 341 ? 9.194 6.951 -22.855 1.00 93.56 341 ASP A N 1
ATOM 2469 C CA . ASP A 1 341 ? 10.147 8.036 -22.643 1.00 93.56 341 ASP A CA 1
ATOM 2470 C C . ASP A 1 341 ? 9.397 9.334 -22.305 1.00 93.56 341 ASP A C 1
ATOM 2472 O O . ASP A 1 341 ? 8.718 9.928 -23.141 1.00 93.56 341 ASP A O 1
ATOM 2476 N N . ILE A 1 342 ? 9.587 9.808 -21.071 1.00 91.00 342 ILE A N 1
ATOM 2477 C CA . ILE A 1 342 ? 8.924 10.994 -20.506 1.00 91.00 342 ILE A CA 1
ATOM 2478 C C . ILE A 1 342 ? 9.188 12.300 -21.278 1.00 91.00 342 ILE A C 1
ATOM 2480 O O . ILE A 1 342 ? 8.570 13.327 -21.001 1.00 91.00 342 ILE A O 1
ATOM 2484 N N . GLN A 1 343 ? 10.136 12.307 -22.222 1.00 90.81 343 GLN A N 1
ATOM 2485 C CA . GLN A 1 343 ? 10.432 13.458 -23.079 1.00 90.81 343 GLN A CA 1
ATOM 2486 C C . GLN A 1 343 ?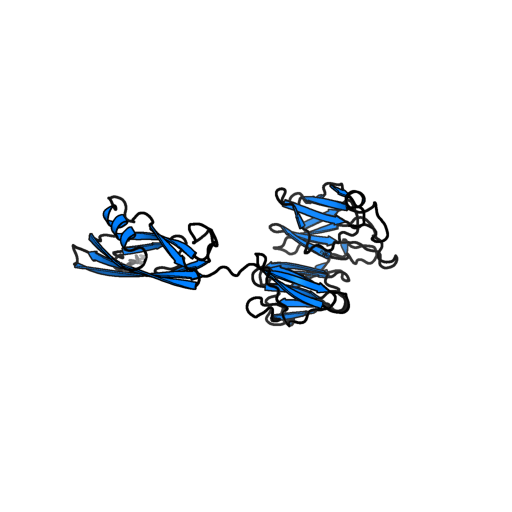 9.651 13.447 -24.401 1.00 90.81 343 GLN A C 1
ATOM 2488 O O . GLN A 1 343 ? 9.798 14.370 -25.210 1.00 90.81 343 GLN A O 1
ATOM 2493 N N . ARG A 1 344 ? 8.834 12.421 -24.647 1.00 91.19 344 ARG A N 1
ATOM 2494 C CA . ARG A 1 344 ? 8.047 12.238 -25.871 1.00 91.19 344 ARG A CA 1
ATOM 2495 C C . ARG A 1 344 ? 6.633 11.749 -25.551 1.00 91.19 344 ARG A C 1
ATOM 2497 O O . ARG A 1 344 ? 6.244 11.602 -24.402 1.00 91.19 344 ARG A O 1
ATOM 2504 N N . THR A 1 345 ? 5.827 11.659 -26.603 1.00 92.88 345 THR A N 1
ATOM 2505 C CA . THR A 1 345 ? 4.452 11.154 -26.564 1.00 92.88 345 THR A CA 1
ATOM 2506 C C . THR A 1 345 ? 4.235 10.232 -27.763 1.00 92.88 345 THR A C 1
ATOM 2508 O O . THR A 1 345 ? 4.927 10.342 -28.784 1.00 92.88 345 THR A O 1
ATOM 2511 N N . GLY A 1 346 ? 3.250 9.348 -27.659 1.00 93.94 346 GLY A N 1
ATOM 2512 C CA . GLY A 1 346 ? 2.932 8.304 -28.627 1.00 93.94 346 GLY A CA 1
ATOM 2513 C C . GLY A 1 346 ? 3.635 6.964 -28.378 1.00 93.94 346 GLY A C 1
ATOM 2514 O O . GLY A 1 346 ? 3.613 6.116 -29.270 1.00 93.94 346 GLY A O 1
ATOM 2515 N N . ASP A 1 347 ? 4.269 6.765 -27.223 1.00 94.75 347 ASP A N 1
ATOM 2516 C CA . ASP A 1 347 ? 4.948 5.517 -26.836 1.00 94.75 347 ASP A CA 1
ATOM 2517 C C . ASP A 1 347 ? 4.532 4.966 -25.467 1.00 94.75 347 ASP A C 1
ATOM 2519 O O . ASP A 1 347 ? 4.987 3.883 -25.095 1.00 94.75 347 ASP A O 1
ATOM 2523 N N . GLY A 1 348 ? 3.626 5.654 -24.773 1.00 96.00 348 GLY A N 1
ATOM 2524 C CA . GLY A 1 348 ? 3.042 5.217 -23.515 1.00 96.00 348 GLY A CA 1
ATOM 2525 C C . GLY A 1 348 ? 1.535 4.952 -23.563 1.00 96.00 348 GLY A C 1
ATOM 2526 O O . GLY A 1 348 ? 0.819 5.278 -24.522 1.00 96.00 348 GLY A O 1
ATOM 2527 N N . GLY A 1 349 ? 1.040 4.362 -22.481 1.00 96.38 349 GLY A N 1
ATOM 2528 C CA . GLY A 1 349 ? -0.377 4.092 -22.284 1.00 96.38 349 GLY A CA 1
ATOM 2529 C C . GLY A 1 349 ? -0.676 3.332 -20.997 1.00 96.38 349 GLY A C 1
ATOM 2530 O O . GLY A 1 349 ? 0.197 3.080 -20.170 1.00 96.38 349 GLY A O 1
ATOM 2531 N N . LEU A 1 350 ? -1.946 2.970 -20.840 1.00 96.69 350 LEU A N 1
ATOM 2532 C CA . LEU A 1 350 ? -2.433 2.113 -19.768 1.00 96.69 350 LEU A CA 1
ATOM 2533 C C . LEU A 1 350 ? -2.662 0.705 -20.306 1.00 96.69 350 LEU A C 1
ATOM 2535 O O . LEU A 1 350 ? -3.426 0.516 -21.258 1.00 96.69 350 LEU A O 1
ATOM 2539 N N . GLU A 1 351 ? -2.059 -0.288 -19.663 1.00 97.62 351 GLU A N 1
ATOM 2540 C CA . GLU A 1 351 ? -2.259 -1.706 -19.962 1.00 97.62 351 GLU A CA 1
ATOM 2541 C C . GLU A 1 351 ? -2.945 -2.417 -18.791 1.00 97.62 351 GLU A C 1
ATOM 2543 O O . GLU A 1 351 ? -2.740 -2.080 -17.621 1.00 97.62 351 GLU A O 1
ATOM 2548 N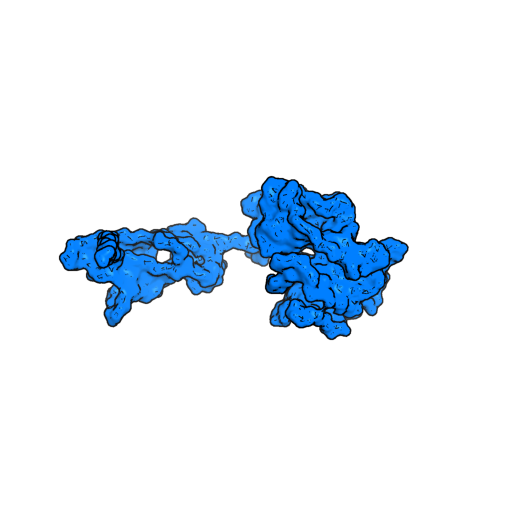 N . ARG A 1 352 ? -3.773 -3.425 -19.095 1.00 97.94 352 ARG A N 1
ATOM 2549 C CA . ARG A 1 352 ? -4.290 -4.338 -18.072 1.00 97.94 352 ARG A CA 1
ATOM 2550 C C . ARG A 1 352 ? -3.466 -5.613 -18.000 1.00 97.94 352 ARG A C 1
ATOM 2552 O O . ARG A 1 352 ? -3.146 -6.223 -19.020 1.00 97.94 352 ARG A O 1
ATOM 2559 N N . VAL A 1 353 ? -3.253 -6.089 -16.779 1.00 98.62 353 VAL A N 1
ATOM 2560 C CA . VAL A 1 353 ? -2.652 -7.395 -16.495 1.00 98.62 353 VAL A CA 1
ATOM 2561 C C . VAL A 1 353 ? -3.611 -8.229 -15.654 1.00 98.62 353 VAL A C 1
ATOM 2563 O O . VAL A 1 353 ? -4.110 -7.775 -14.621 1.00 98.62 353 VAL A O 1
ATOM 2566 N N . ASP A 1 354 ? -3.864 -9.465 -16.080 1.00 97.94 354 ASP A N 1
ATOM 2567 C CA . ASP A 1 354 ? -4.588 -10.445 -15.274 1.00 97.94 354 ASP A CA 1
ATOM 2568 C C . ASP A 1 354 ? -3.656 -11.011 -14.182 1.00 97.94 354 ASP A C 1
ATOM 2570 O O . ASP A 1 354 ? -2.666 -11.684 -14.498 1.00 97.94 354 ASP A O 1
ATOM 2574 N N . PRO A 1 355 ? -3.941 -10.759 -12.891 1.00 96.88 355 PRO A N 1
ATOM 2575 C CA . PRO A 1 355 ? -3.053 -11.157 -11.804 1.00 96.88 355 PRO A CA 1
ATOM 2576 C C . PRO A 1 355 ? -3.109 -12.661 -11.487 1.00 96.88 355 PRO A C 1
ATOM 2578 O O . PRO A 1 355 ? -2.278 -13.155 -10.724 1.00 96.88 355 PRO A O 1
ATOM 2581 N N . PHE A 1 356 ? -4.065 -13.409 -12.042 1.00 95.12 356 PHE A N 1
ATOM 2582 C CA . PHE A 1 356 ? -4.194 -14.847 -11.816 1.00 95.12 356 PHE A CA 1
ATOM 2583 C C . PHE A 1 356 ? -3.527 -15.648 -12.930 1.00 95.12 356 PHE A C 1
ATOM 2585 O O . PHE A 1 356 ? -2.790 -16.592 -12.642 1.00 95.12 356 PHE A O 1
ATOM 2592 N N . THR A 1 357 ? -3.734 -15.256 -14.190 1.00 96.81 357 THR A N 1
ATOM 2593 C CA . THR A 1 357 ? -3.083 -15.916 -15.335 1.00 96.81 357 THR A CA 1
ATOM 2594 C C . THR A 1 357 ? -1.679 -15.383 -15.613 1.00 96.81 357 THR A C 1
ATOM 2596 O O . THR A 1 357 ? -0.955 -15.989 -16.400 1.00 96.81 357 THR A O 1
ATOM 2599 N N . LEU A 1 358 ? -1.281 -14.280 -14.963 1.00 97.75 358 LEU A N 1
ATOM 2600 C CA . LEU A 1 358 ? -0.012 -13.580 -15.188 1.00 97.75 358 LEU A CA 1
ATOM 2601 C C . LEU A 1 358 ? 0.174 -13.191 -16.654 1.00 97.75 358 LEU A C 1
ATOM 2603 O O . LEU A 1 358 ? 1.203 -13.460 -17.269 1.00 97.75 358 LEU A O 1
ATOM 2607 N N . THR A 1 359 ? -0.864 -12.596 -17.236 1.00 97.31 359 THR A N 1
ATOM 2608 C CA . THR A 1 359 ? -0.892 -12.258 -18.660 1.00 97.31 359 THR A CA 1
ATOM 2609 C C . THR A 1 359 ? -1.261 -10.793 -18.830 1.00 97.31 359 THR A C 1
ATOM 2611 O O . THR A 1 359 ? -2.304 -10.354 -18.344 1.00 97.31 359 THR A O 1
ATOM 2614 N N . ALA A 1 360 ? -0.401 -10.047 -19.516 1.00 97.69 360 ALA A N 1
ATOM 2615 C CA . ALA A 1 360 ? -0.711 -8.716 -20.016 1.00 97.69 360 ALA A CA 1
ATOM 2616 C C . ALA A 1 360 ? -1.669 -8.811 -21.217 1.00 97.69 360 ALA A C 1
ATOM 2618 O O . ALA A 1 360 ? -1.623 -9.789 -21.966 1.00 97.69 360 ALA A O 1
ATOM 2619 N N . GLU A 1 361 ? -2.550 -7.827 -21.403 1.00 96.81 361 GLU A N 1
ATOM 2620 C CA . GLU A 1 361 ? -3.479 -7.813 -22.545 1.00 96.81 361 GLU A CA 1
ATOM 2621 C C . GLU A 1 361 ? -2.764 -7.656 -23.897 1.00 96.81 361 GLU A C 1
ATOM 2623 O O . GLU A 1 361 ? -3.303 -8.083 -24.920 1.00 96.81 361 GLU A O 1
ATOM 2628 N N . GLY A 1 362 ? -1.540 -7.122 -23.910 1.00 96.88 362 GLY A N 1
ATOM 2629 C CA . GLY A 1 362 ? -0.719 -6.985 -25.110 1.00 96.88 362 GLY A CA 1
ATOM 2630 C C . GLY A 1 362 ? -1.028 -5.728 -25.925 1.00 96.88 362 GLY A C 1
ATOM 2631 O O . GLY A 1 362 ? -0.636 -5.651 -27.091 1.00 96.88 362 GLY A O 1
ATOM 2632 N N . PHE A 1 363 ? -1.773 -4.778 -25.355 1.00 97.19 363 PHE A N 1
ATOM 2633 C CA . PHE A 1 363 ? -2.088 -3.486 -25.961 1.00 97.19 363 PHE A CA 1
ATOM 2634 C C . PHE A 1 363 ? -2.478 -2.454 -24.894 1.00 97.19 363 PHE A C 1
ATOM 2636 O O . PHE A 1 363 ? -2.956 -2.802 -23.812 1.00 97.19 363 PHE A O 1
ATOM 2643 N N . PHE A 1 364 ? -2.342 -1.172 -25.235 1.00 97.50 364 PHE A N 1
ATOM 2644 C CA . PHE A 1 364 ? -2.846 -0.078 -24.412 1.00 97.50 364 PHE A CA 1
ATOM 2645 C C . PHE A 1 364 ? -4.341 0.129 -24.642 1.00 97.50 364 PHE A C 1
ATOM 2647 O O . PHE A 1 364 ? -4.771 0.397 -25.765 1.00 97.50 364 PHE A O 1
ATOM 2654 N N . PHE A 1 365 ? -5.145 0.038 -23.585 1.00 96.62 365 PHE A N 1
ATOM 2655 C CA . PHE A 1 365 ? -6.579 0.332 -23.675 1.00 96.62 365 PHE A CA 1
ATOM 2656 C C . PHE A 1 365 ? -6.889 1.831 -23.540 1.00 96.62 365 PHE A C 1
ATOM 2658 O O . PHE A 1 365 ? -8.011 2.245 -23.830 1.00 96.62 365 PHE A O 1
ATOM 2665 N N . VAL A 1 366 ? -5.907 2.615 -23.091 1.00 96.44 366 VAL A N 1
ATOM 2666 C CA . VAL A 1 366 ? -5.852 4.080 -23.149 1.00 96.44 366 VAL A CA 1
ATOM 2667 C C . VAL A 1 366 ? -4.433 4.452 -23.553 1.00 96.44 366 VAL A C 1
ATOM 2669 O O . VAL A 1 366 ? -3.483 3.972 -22.944 1.00 96.44 366 VAL A O 1
ATOM 2672 N N . THR A 1 367 ? -4.279 5.293 -24.564 1.00 96.50 367 THR A N 1
ATOM 2673 C CA . THR A 1 367 ? -2.979 5.784 -25.040 1.00 96.50 367 THR A CA 1
ATOM 2674 C C . THR A 1 367 ? -2.737 7.225 -24.598 1.00 96.50 367 THR A C 1
ATOM 2676 O O . THR A 1 367 ? -3.674 7.959 -24.284 1.00 96.50 367 THR A O 1
ATOM 2679 N N . GLU A 1 368 ? -1.491 7.684 -24.678 1.00 95.38 368 GLU A N 1
ATOM 2680 C CA . GLU A 1 368 ? -1.150 9.111 -24.538 1.00 95.38 368 GLU A CA 1
ATOM 2681 C C . GLU A 1 368 ? -1.932 10.016 -25.505 1.00 95.38 368 GLU A C 1
ATOM 2683 O O . GLU A 1 368 ? -2.288 11.148 -25.177 1.00 95.38 368 GLU A O 1
ATOM 2688 N N . SER A 1 369 ? -2.256 9.511 -26.701 1.00 94.94 369 SER A N 1
ATOM 2689 C CA . SER A 1 369 ? -3.063 10.252 -27.679 1.00 94.94 369 SER A CA 1
ATOM 2690 C C . SER A 1 369 ? -4.507 10.449 -27.212 1.00 94.94 369 SER A C 1
ATOM 2692 O O . SER A 1 369 ? -5.090 11.495 -27.489 1.00 94.94 369 SER A O 1
ATOM 2694 N N . ASP A 1 370 ? -5.069 9.485 -26.477 1.00 96.56 370 ASP A N 1
ATOM 2695 C CA . ASP A 1 370 ? -6.420 9.595 -25.913 1.00 96.56 370 ASP A CA 1
ATOM 2696 C C . ASP A 1 370 ? -6.477 10.618 -24.768 1.00 96.56 370 ASP A C 1
ATOM 2698 O O . ASP A 1 370 ? -7.505 11.269 -24.570 1.00 96.56 370 ASP A O 1
ATOM 2702 N N . LEU A 1 371 ? -5.373 10.779 -24.028 1.00 93.62 371 LEU A N 1
ATOM 2703 C CA . LEU A 1 371 ? -5.254 11.722 -22.908 1.00 93.62 371 LEU A CA 1
ATOM 2704 C C . LEU A 1 371 ? -4.718 13.104 -23.313 1.00 93.62 371 LEU A C 1
ATOM 2706 O O . LEU A 1 371 ? -4.874 14.066 -22.562 1.00 93.62 371 LEU A O 1
ATOM 2710 N N . GLY A 1 372 ? -4.119 13.226 -24.501 1.00 94.06 372 GLY A N 1
ATOM 2711 C CA . GLY A 1 372 ? -3.554 14.473 -25.021 1.00 94.06 372 GLY A CA 1
ATOM 2712 C C . GLY A 1 372 ? -2.191 14.852 -24.428 1.00 94.06 372 GLY A C 1
ATOM 2713 O O . GLY A 1 372 ? -1.826 16.028 -24.470 1.00 94.06 372 GLY A O 1
ATOM 2714 N N . GLY A 1 373 ? -1.445 13.891 -23.878 1.00 91.56 373 GLY A N 1
ATOM 2715 C CA . GLY A 1 373 ? -0.156 14.113 -23.219 1.00 91.56 373 GLY A CA 1
ATOM 2716 C C . GLY A 1 373 ? 0.489 12.812 -22.741 1.00 91.56 373 GLY A C 1
ATOM 2717 O O . GLY A 1 373 ? -0.060 11.740 -22.981 1.00 91.56 373 GLY A O 1
ATOM 2718 N N . ASN A 1 374 ? 1.649 12.924 -22.086 1.00 89.19 374 ASN A N 1
ATOM 2719 C CA . ASN A 1 374 ? 2.298 11.781 -21.436 1.00 89.19 374 ASN A CA 1
ATOM 2720 C C . ASN A 1 374 ? 1.437 11.269 -20.257 1.00 89.19 374 ASN A C 1
ATOM 2722 O O . ASN A 1 374 ? 0.575 12.009 -19.767 1.00 89.19 374 ASN A O 1
ATOM 2726 N N . ILE A 1 375 ? 1.623 10.002 -19.882 1.00 86.25 375 ILE A N 1
ATOM 2727 C CA . ILE A 1 375 ? 0.823 9.273 -18.877 1.00 86.25 375 ILE A CA 1
ATOM 2728 C C . ILE A 1 375 ? 1.216 9.654 -17.451 1.00 86.25 375 ILE A C 1
ATOM 2730 O O . ILE A 1 375 ? 2.430 9.735 -17.164 1.00 86.25 375 ILE A O 1
#